Protein AF-A0A662WMZ3-F1 (afdb_monomer_lite)

Foldseek 3Di:
DVPQPQFDWFFLVPDDPVSVVQLVVLLVVLVVVLVCQVPDCCQPAFCPPPSKKKKKKWWFWADDPDPPDHTDIDIFIFIKGAHPDPVGIRHRLNRRVVVVCVVPVPGDLQRTFEMEMFIDQRQPDDPPPPPDPPDDDDDDDDDDDDDDDDDDDDDDDDDDDDDDDDDDDDDDDDDDDDDDDDDDDPDPDPPPPPPDDPDDDDDDDDDDDDDDDDDDDDDDDDDDDDDDDDDDDDDDDDDDDDDDDDDDDDDDDDDDPPDPPPPPPPPPPPVVVVVVVNPDRPDFPPPDDDDPVSLVVQLVSCVVHQNYWYWGARGSNRRIIRIGGND

pLDDT: mean 70.9, std 25.05, range [29.2, 98.81]

Sequence (327 aa):
FENIEASPCVPPSKADAMTQMLVREMRLFRDQFLAAEGEGEVSSFWLRKSRKPVLAVLLIEKASTVKGEPPTIVVQRGMNCEVSMPTGSLCAERNAIGSALASDPTLTRRALKMIGVLGLNLGAGGEKPATTPTSVAMNGNEGEAGSQVGQKAVESSAGLSSPTFAETPASRASTSSEPATAASRPATELLPVQIRPLEEGSSVQSSPEAVASRDAPAASSSNAHSGRSNGRRGGRGRGKRALLVPPENKNANLTSPRKPKRPRTFSFDEVAVEQMMRVAAPPDRNPLAPCGACKEWLVKIAEANPSFRVVTFENSRCRNVYINQLM

Structure (mmCIF, N/CA/C/O backbone):
data_AF-A0A662WMZ3-F1
#
_entry.id   AF-A0A662WMZ3-F1
#
loop_
_atom_site.group_PDB
_atom_site.id
_atom_site.type_symbol
_atom_site.label_atom_id
_atom_site.label_alt_id
_atom_site.label_comp_id
_atom_site.label_asym_id
_atom_site.label_entity_id
_atom_site.label_seq_id
_atom_site.pdbx_PDB_ins_code
_atom_site.Cartn_x
_atom_site.Cartn_y
_atom_site.Cartn_z
_atom_site.occupancy
_atom_site.B_iso_or_equiv
_atom_site.auth_seq_id
_atom_site.auth_comp_id
_atom_site.auth_asym_id
_atom_site.auth_atom_id
_atom_site.pdbx_PDB_model_num
ATOM 1 N N . PHE A 1 1 ? 10.776 10.313 9.626 1.00 51.53 1 PHE A N 1
ATOM 2 C CA . PHE A 1 1 ? 11.278 9.622 8.415 1.00 51.53 1 PHE A CA 1
ATOM 3 C C . PHE A 1 1 ? 12.788 9.711 8.275 1.00 51.53 1 PHE A C 1
ATOM 5 O O . PHE A 1 1 ? 13.379 8.660 8.122 1.00 51.53 1 PHE A O 1
ATOM 12 N N . GLU A 1 2 ? 13.418 10.892 8.353 1.00 45.84 2 GLU A N 1
ATOM 13 C CA . GLU A 1 2 ? 14.889 10.964 8.521 1.00 45.84 2 GLU A CA 1
ATOM 14 C C . GLU A 1 2 ? 15.313 10.431 9.900 1.00 45.84 2 GLU A C 1
ATOM 16 O O . GLU A 1 2 ? 16.315 9.740 10.006 1.00 45.84 2 GLU A O 1
ATOM 21 N N . ASN A 1 3 ? 14.446 10.598 10.905 1.00 46.28 3 ASN A N 1
ATOM 22 C CA . ASN A 1 3 ? 14.490 9.876 12.177 1.00 46.28 3 ASN A CA 1
ATOM 23 C C . ASN A 1 3 ? 13.438 8.752 12.177 1.00 46.28 3 ASN A C 1
ATOM 25 O O . ASN A 1 3 ? 12.474 8.813 12.934 1.00 46.28 3 ASN A O 1
ATOM 29 N N . ILE A 1 4 ? 13.503 7.785 11.251 1.00 53.47 4 ILE A N 1
ATOM 30 C CA . ILE A 1 4 ? 12.953 6.463 11.595 1.00 53.47 4 ILE A CA 1
ATOM 31 C C . ILE A 1 4 ? 13.904 5.967 12.677 1.00 53.47 4 ILE A C 1
ATOM 33 O O . ILE A 1 4 ? 15.012 5.537 12.361 1.00 53.47 4 ILE A O 1
ATOM 37 N N . GLU A 1 5 ? 13.524 6.114 13.947 1.00 50.19 5 GLU A N 1
ATOM 38 C CA . GLU A 1 5 ? 14.164 5.328 14.999 1.00 50.19 5 GLU A CA 1
ATOM 39 C C . GLU A 1 5 ? 14.160 3.892 14.502 1.00 50.19 5 GLU A C 1
ATOM 41 O O . GLU A 1 5 ? 13.107 3.416 14.069 1.00 50.19 5 GLU A O 1
ATOM 46 N N . ALA A 1 6 ? 15.349 3.287 14.429 1.00 61.00 6 ALA A N 1
ATOM 47 C CA . ALA A 1 6 ? 15.596 2.012 13.777 1.00 61.00 6 ALA A CA 1
ATOM 48 C C . ALA A 1 6 ? 14.632 0.961 14.328 1.00 61.00 6 ALA A C 1
ATOM 50 O O . ALA A 1 6 ? 14.912 0.287 15.318 1.00 61.00 6 ALA A O 1
ATOM 51 N N . SER A 1 7 ? 13.458 0.872 13.705 1.00 79.38 7 SER A N 1
ATOM 52 C CA . SER A 1 7 ? 12.403 0.002 14.175 1.00 79.38 7 SER A CA 1
ATOM 53 C C . SER A 1 7 ? 12.951 -1.399 13.990 1.00 79.38 7 SER A C 1
ATOM 55 O O . SER A 1 7 ? 13.465 -1.701 12.906 1.00 79.38 7 SER A O 1
ATOM 57 N N . PRO A 1 8 ? 12.947 -2.234 15.038 1.00 88.69 8 PRO A N 1
ATOM 58 C CA . PRO A 1 8 ? 13.585 -3.529 14.952 1.00 88.69 8 PRO A CA 1
ATOM 59 C C . PRO A 1 8 ? 12.965 -4.301 13.789 1.00 88.69 8 PRO A C 1
ATOM 61 O O . PRO A 1 8 ? 11.752 -4.287 13.590 1.00 88.69 8 PRO A O 1
ATOM 64 N N . CYS A 1 9 ? 13.812 -4.951 12.998 1.00 93.19 9 CYS A N 1
ATOM 65 C CA . CYS A 1 9 ? 13.358 -5.860 11.960 1.00 93.19 9 CYS A CA 1
ATOM 66 C C . CYS A 1 9 ? 12.733 -7.075 12.657 1.00 93.19 9 CYS A C 1
ATOM 68 O O . CYS A 1 9 ? 13.433 -7.813 13.356 1.00 93.19 9 CYS A O 1
ATOM 70 N N . VAL A 1 10 ? 11.417 -7.259 12.529 1.00 96.44 10 VAL A N 1
ATOM 71 C CA . VAL A 1 10 ? 10.680 -8.300 13.259 1.00 96.44 10 VAL A CA 1
ATOM 72 C C . VAL A 1 10 ? 10.176 -9.365 12.285 1.00 96.44 10 VAL A C 1
ATOM 74 O O . VAL A 1 10 ? 9.593 -9.022 11.251 1.00 96.44 10 VAL A O 1
ATOM 77 N N . PRO A 1 11 ? 10.328 -10.667 12.587 1.00 97.25 11 PRO A N 1
ATOM 78 C CA . PRO A 1 11 ? 9.626 -11.696 11.834 1.00 97.25 11 PRO A CA 1
ATOM 79 C C . PRO A 1 11 ? 8.110 -11.593 12.099 1.00 97.25 11 PRO A C 1
ATOM 81 O O . PRO A 1 11 ? 7.709 -11.396 13.249 1.00 97.25 11 PRO A O 1
ATOM 84 N N . PRO A 1 12 ? 7.239 -11.795 11.089 1.00 96.88 12 PRO A N 1
ATOM 85 C CA . PRO A 1 12 ? 5.787 -11.689 11.237 1.00 96.88 12 PRO A CA 1
ATOM 86 C C . PRO A 1 12 ? 5.213 -12.548 12.365 1.00 96.88 12 PRO A C 1
ATOM 88 O O . PRO A 1 12 ? 4.279 -12.124 13.028 1.00 96.88 12 PRO A O 1
ATOM 91 N N . SER A 1 13 ? 5.792 -13.722 12.633 1.00 97.69 13 SER A N 1
ATOM 92 C CA . SER A 1 13 ? 5.355 -14.613 13.719 1.00 97.69 13 SER A CA 1
ATOM 93 C C . SER A 1 13 ? 5.509 -14.019 15.121 1.00 97.69 13 SER A C 1
ATOM 95 O O . SER A 1 13 ? 4.843 -14.479 16.042 1.00 97.69 13 SER A O 1
ATOM 97 N N . LYS A 1 14 ? 6.374 -13.013 15.291 1.00 97.44 14 LYS A N 1
ATOM 98 C CA . LYS A 1 14 ? 6.579 -12.295 16.557 1.00 97.44 14 LYS A CA 1
ATOM 99 C C . LYS A 1 14 ? 5.868 -10.937 16.594 1.00 97.44 14 LYS A C 1
ATOM 101 O O . LYS A 1 14 ? 5.945 -10.253 17.608 1.00 97.44 14 LYS A O 1
ATOM 106 N N . ALA A 1 15 ? 5.218 -10.527 15.505 1.00 97.00 15 ALA A N 1
ATOM 107 C CA . ALA A 1 15 ? 4.479 -9.270 15.438 1.00 97.00 15 ALA A CA 1
ATOM 108 C C . ALA A 1 15 ? 3.052 -9.427 15.995 1.00 97.00 15 ALA A C 1
ATOM 110 O O . ALA A 1 15 ? 2.557 -10.543 16.157 1.00 97.00 15 ALA A O 1
ATOM 111 N N . ASP A 1 16 ? 2.367 -8.315 16.262 1.00 97.06 16 ASP A N 1
ATOM 112 C CA . ASP A 1 16 ? 0.970 -8.324 16.706 1.00 97.06 16 ASP A CA 1
ATOM 113 C C . ASP A 1 16 ? 0.007 -8.863 15.631 1.00 97.06 16 ASP A C 1
ATOM 115 O O . ASP A 1 16 ? 0.319 -8.888 14.437 1.00 97.06 16 ASP A O 1
ATOM 119 N N . ALA A 1 17 ? -1.197 -9.262 16.051 1.00 97.12 17 ALA A N 1
ATOM 120 C CA . ALA A 1 17 ? -2.193 -9.895 15.182 1.00 97.12 17 ALA A CA 1
ATOM 121 C C . ALA A 1 17 ? -2.577 -9.041 13.957 1.00 97.12 17 ALA A C 1
ATOM 123 O O . ALA A 1 17 ? -2.786 -9.582 12.871 1.00 97.12 17 ALA A O 1
ATOM 124 N N . MET A 1 18 ? -2.625 -7.712 14.100 1.00 97.19 18 MET A N 1
ATOM 125 C CA . MET A 1 18 ? -2.951 -6.810 12.992 1.00 97.19 18 MET A CA 1
ATOM 126 C C . MET A 1 18 ? -1.810 -6.752 11.970 1.00 97.19 18 MET A C 1
ATOM 128 O O . MET A 1 18 ? -2.060 -6.835 10.768 1.00 97.19 18 MET A O 1
ATOM 132 N N . THR A 1 19 ? -0.556 -6.714 12.430 1.00 97.94 19 THR A N 1
ATOM 133 C CA . THR A 1 19 ? 0.610 -6.837 11.541 1.00 97.94 19 THR A CA 1
ATOM 134 C C . THR A 1 19 ? 0.631 -8.195 10.835 1.00 97.94 19 THR A C 1
ATOM 136 O O . THR A 1 19 ? 0.857 -8.258 9.628 1.00 97.94 19 THR A O 1
ATOM 139 N N . GLN A 1 20 ? 0.344 -9.291 11.544 1.00 98.19 20 GLN A N 1
ATOM 140 C CA . GLN A 1 20 ? 0.260 -10.627 10.939 1.00 98.19 20 GLN A CA 1
ATOM 141 C C . GLN A 1 20 ? -0.813 -10.704 9.844 1.00 98.19 20 GLN A C 1
ATOM 143 O O . GLN A 1 20 ? -0.564 -11.279 8.781 1.00 98.19 20 GLN A O 1
ATOM 148 N N . MET A 1 21 ? -1.982 -10.099 10.081 1.00 98.31 21 MET A N 1
ATOM 149 C CA . MET A 1 21 ? -3.058 -9.986 9.095 1.00 98.31 21 MET A CA 1
ATOM 150 C C . MET A 1 21 ? -2.602 -9.199 7.862 1.00 98.31 21 MET A C 1
ATOM 152 O O . MET A 1 21 ? -2.754 -9.683 6.742 1.00 98.31 21 MET A O 1
ATOM 156 N N . LEU A 1 22 ? -1.965 -8.040 8.055 1.00 98.62 22 LEU A N 1
ATOM 157 C CA . LEU A 1 22 ? -1.427 -7.233 6.959 1.00 98.62 22 LEU A CA 1
ATOM 158 C C . LEU A 1 22 ? -0.385 -7.999 6.135 1.00 98.62 22 LEU A C 1
ATOM 160 O O . LEU A 1 22 ? -0.418 -7.955 4.908 1.00 98.62 22 LEU A O 1
ATOM 164 N N . VAL A 1 23 ? 0.528 -8.728 6.784 1.00 98.50 23 VAL A N 1
ATOM 165 C CA . VAL A 1 23 ? 1.549 -9.529 6.089 1.00 98.50 23 VAL A CA 1
ATOM 166 C C . VAL A 1 23 ? 0.906 -10.659 5.287 1.00 98.50 23 VAL A C 1
ATOM 168 O O . VAL A 1 23 ? 1.327 -10.921 4.159 1.00 98.50 23 VAL A O 1
ATOM 171 N N . ARG A 1 24 ? -0.108 -11.331 5.846 1.00 98.56 24 ARG A N 1
ATOM 172 C CA . ARG A 1 24 ? -0.867 -12.367 5.133 1.00 98.56 24 ARG A CA 1
ATOM 173 C C . ARG A 1 24 ? -1.513 -11.790 3.876 1.00 98.56 24 ARG A C 1
ATOM 175 O O . ARG A 1 24 ? -1.315 -12.343 2.798 1.00 98.56 24 ARG A O 1
ATOM 182 N N . GLU A 1 25 ? -2.214 -10.668 4.004 1.00 98.75 25 GLU A N 1
ATOM 183 C CA . GLU A 1 25 ? -2.862 -10.000 2.873 1.00 98.75 25 GLU A CA 1
ATOM 184 C C . GLU A 1 25 ? -1.863 -9.493 1.833 1.00 98.75 25 GLU A C 1
ATOM 186 O O . GLU A 1 25 ? -2.099 -9.636 0.636 1.00 98.75 25 GLU A O 1
ATOM 191 N N . MET A 1 26 ? -0.712 -8.968 2.262 1.00 98.69 26 MET A N 1
ATOM 192 C CA . MET A 1 26 ? 0.344 -8.545 1.344 1.00 98.69 26 MET A CA 1
ATOM 193 C C . MET A 1 26 ? 0.906 -9.724 0.543 1.00 98.69 26 MET A C 1
ATOM 195 O O . MET A 1 26 ? 1.131 -9.590 -0.657 1.00 98.69 26 MET A O 1
ATOM 199 N N . ARG A 1 27 ? 1.099 -10.893 1.171 1.00 98.44 27 ARG A N 1
ATOM 200 C CA . ARG A 1 27 ? 1.532 -12.111 0.466 1.00 98.44 27 ARG A CA 1
ATOM 201 C C . ARG A 1 27 ? 0.492 -12.558 -0.555 1.00 98.44 27 ARG A C 1
ATOM 203 O O . ARG A 1 27 ? 0.854 -12.775 -1.702 1.00 98.44 27 ARG A O 1
ATOM 210 N N . LEU A 1 28 ? -0.785 -12.609 -0.166 1.00 98.50 28 LEU A N 1
ATOM 211 C CA . LEU A 1 28 ? -1.874 -12.951 -1.085 1.00 98.50 28 LEU A CA 1
ATOM 212 C C . LEU A 1 28 ? -1.936 -11.985 -2.271 1.00 98.50 28 LEU A C 1
ATOM 214 O O . LEU A 1 28 ? -2.052 -12.422 -3.411 1.00 98.50 28 LEU A O 1
ATOM 218 N N . PHE A 1 29 ? -1.830 -10.679 -2.018 1.00 98.44 29 PHE A N 1
ATOM 219 C CA . PHE A 1 29 ? -1.875 -9.678 -3.078 1.00 98.44 29 PHE A CA 1
ATOM 220 C C . PHE A 1 29 ? -0.656 -9.757 -4.005 1.00 98.44 29 PHE A C 1
ATOM 222 O O . PHE A 1 29 ? -0.817 -9.711 -5.222 1.00 98.44 29 PHE A O 1
ATOM 229 N N . ARG A 1 30 ? 0.548 -9.942 -3.452 1.00 97.50 30 ARG A N 1
ATOM 230 C CA . ARG A 1 30 ? 1.765 -10.195 -4.233 1.00 97.50 30 ARG A CA 1
ATOM 231 C C . ARG A 1 30 ? 1.606 -11.423 -5.119 1.00 97.50 30 ARG A C 1
ATOM 233 O O . ARG A 1 30 ? 1.912 -11.344 -6.300 1.00 97.50 30 ARG A O 1
ATOM 240 N N . ASP A 1 31 ? 1.175 -12.543 -4.551 1.00 97.12 31 ASP A N 1
ATOM 241 C CA . ASP A 1 31 ? 1.103 -13.813 -5.275 1.00 97.12 31 ASP A CA 1
ATOM 242 C C . ASP A 1 31 ? 0.070 -13.731 -6.406 1.00 97.12 31 ASP A C 1
ATOM 244 O O . ASP A 1 31 ? 0.347 -14.178 -7.514 1.00 97.12 31 ASP A O 1
ATOM 248 N N . GLN A 1 32 ? -1.067 -13.064 -6.173 1.00 96.88 32 GLN A N 1
ATOM 249 C CA . GLN A 1 32 ? -2.040 -12.745 -7.224 1.00 96.88 32 GLN A CA 1
ATOM 250 C C . GLN A 1 32 ? -1.449 -11.843 -8.314 1.00 96.88 32 GLN A C 1
ATOM 252 O O . GLN A 1 32 ? -1.662 -12.093 -9.496 1.00 96.88 32 GLN A O 1
ATOM 257 N N . PHE A 1 33 ? -0.694 -10.809 -7.932 1.00 96.25 33 PHE A N 1
ATOM 258 C CA . PHE A 1 33 ? -0.065 -9.895 -8.883 1.00 96.25 33 PHE A CA 1
ATOM 259 C C . PHE A 1 33 ? 0.992 -10.598 -9.749 1.00 96.25 33 PHE A C 1
ATOM 261 O O . PHE A 1 33 ? 1.024 -10.391 -10.956 1.00 96.25 33 PHE A O 1
ATOM 268 N N . LEU A 1 34 ? 1.834 -11.444 -9.145 1.00 94.25 34 LEU A N 1
ATOM 269 C CA . LEU A 1 34 ? 2.847 -12.227 -9.860 1.00 94.25 34 LEU A CA 1
ATOM 270 C C . LEU A 1 34 ? 2.218 -13.306 -10.747 1.00 94.25 34 LEU A C 1
ATOM 272 O O . LEU A 1 34 ? 2.714 -13.558 -11.837 1.00 94.25 34 LEU A O 1
ATOM 276 N N . ALA A 1 35 ? 1.119 -13.929 -10.314 1.00 93.88 35 ALA A N 1
ATOM 277 C CA . ALA A 1 35 ? 0.399 -14.900 -11.136 1.00 93.88 35 ALA A CA 1
ATOM 278 C C . ALA A 1 35 ? -0.203 -14.266 -12.402 1.00 93.88 35 ALA A C 1
ATOM 280 O O . ALA A 1 35 ? -0.256 -14.923 -13.434 1.00 93.88 35 ALA A O 1
ATOM 281 N N . ALA A 1 36 ? -0.609 -12.995 -12.327 1.00 92.69 36 ALA A N 1
ATOM 282 C CA . ALA A 1 36 ? -1.106 -12.215 -13.460 1.00 92.69 36 ALA A CA 1
ATOM 283 C C . ALA A 1 36 ? 0.013 -11.477 -14.228 1.00 92.69 36 ALA A C 1
ATOM 285 O O . ALA A 1 36 ? -0.268 -10.633 -15.083 1.00 92.69 36 ALA A O 1
ATOM 286 N N . GLU A 1 37 ? 1.292 -11.727 -13.922 1.00 89.12 37 GLU A N 1
ATOM 287 C CA . GLU A 1 37 ? 2.403 -11.075 -14.616 1.00 89.12 37 GLU A CA 1
ATOM 288 C C . GLU A 1 37 ? 2.407 -11.464 -16.102 1.00 89.12 37 GLU A C 1
ATOM 290 O O . GLU A 1 37 ? 2.469 -12.635 -16.467 1.00 89.12 37 GLU A O 1
ATOM 295 N N . GLY A 1 38 ? 2.353 -10.455 -16.975 1.00 87.69 38 GLY A N 1
ATOM 296 C CA . GLY A 1 38 ? 2.234 -10.651 -18.422 1.00 87.69 38 GLY A CA 1
ATOM 297 C C . GLY A 1 38 ? 0.791 -10.683 -18.930 1.00 87.69 38 GLY A C 1
ATOM 298 O O . GLY A 1 38 ? 0.587 -10.618 -20.141 1.00 87.69 38 GLY A O 1
ATOM 299 N N . GLU A 1 39 ? -0.201 -10.702 -18.039 1.00 90.38 39 GLU A N 1
ATOM 300 C CA . GLU A 1 39 ? -1.602 -10.502 -18.398 1.00 90.38 39 GLU A CA 1
ATOM 301 C C . GLU A 1 39 ? -1.959 -9.004 -18.407 1.00 90.38 39 GLU A C 1
ATOM 303 O O . GLU A 1 39 ? -1.537 -8.214 -17.555 1.00 90.38 39 GLU A O 1
ATOM 308 N N . GLY A 1 40 ? -2.755 -8.593 -19.396 1.00 90.94 40 GLY A N 1
ATOM 309 C CA . GLY A 1 40 ? -3.190 -7.204 -19.552 1.00 90.94 40 GLY A CA 1
ATOM 310 C C . GLY A 1 40 ? -2.058 -6.218 -19.877 1.00 90.94 40 GLY A C 1
ATOM 311 O O . GLY A 1 40 ? -1.044 -6.561 -20.478 1.00 90.94 40 GLY A O 1
ATOM 312 N N . GLU A 1 41 ? -2.250 -4.951 -19.500 1.00 93.19 41 GLU A N 1
ATOM 313 C CA . GLU A 1 41 ? -1.361 -3.834 -19.876 1.00 93.19 41 GLU A CA 1
ATOM 314 C C . GLU A 1 41 ? -0.551 -3.280 -18.692 1.00 93.19 41 GLU A C 1
ATOM 316 O O . GLU A 1 41 ? -0.125 -2.120 -18.685 1.00 93.19 41 GLU A O 1
ATOM 321 N N . VAL A 1 42 ? -0.363 -4.081 -17.636 1.00 91.62 42 VAL A N 1
ATOM 322 C CA . VAL A 1 42 ? 0.306 -3.623 -16.407 1.00 91.62 42 VAL A CA 1
ATOM 323 C C . VAL A 1 42 ? 1.738 -3.171 -16.699 1.00 91.62 42 VAL A C 1
ATOM 325 O O . VAL A 1 42 ? 2.127 -2.065 -16.326 1.00 91.62 42 VAL A O 1
ATOM 328 N N . SER A 1 43 ? 2.513 -3.985 -17.414 1.00 87.62 43 SER A N 1
ATOM 329 C CA . SER A 1 43 ? 3.916 -3.696 -17.734 1.00 87.62 43 SER A CA 1
ATOM 330 C C . SER A 1 43 ? 4.085 -2.638 -18.832 1.00 87.62 43 SER A C 1
ATOM 332 O O . SER A 1 43 ? 5.019 -1.835 -18.769 1.00 87.62 43 SER A O 1
ATOM 334 N N . SER A 1 44 ? 3.191 -2.615 -19.825 1.00 89.12 44 SER A N 1
ATOM 335 C CA . SER A 1 44 ? 3.292 -1.756 -21.012 1.00 89.12 44 SER A CA 1
ATOM 336 C C . SER A 1 44 ? 2.724 -0.353 -20.794 1.00 89.12 44 SER A C 1
ATOM 338 O O . SER A 1 44 ? 3.306 0.621 -21.275 1.00 89.12 44 SER A O 1
ATOM 340 N N . PHE A 1 45 ? 1.616 -0.233 -20.059 1.00 92.25 45 PHE A N 1
ATOM 341 C CA . PHE A 1 45 ? 0.890 1.024 -19.891 1.00 92.25 45 PHE A CA 1
ATOM 342 C C . PHE A 1 45 ? 0.909 1.522 -18.445 1.00 92.25 45 PHE A C 1
ATOM 344 O O . PHE A 1 45 ? 1.359 2.643 -18.189 1.00 92.25 45 PHE A O 1
ATOM 351 N N . TRP A 1 46 ? 0.468 0.700 -17.486 1.00 93.88 46 TRP A N 1
ATOM 352 C CA . TRP A 1 46 ? 0.288 1.145 -16.098 1.00 93.88 46 TRP A CA 1
ATOM 353 C C . TRP A 1 46 ? 1.607 1.351 -15.347 1.00 93.88 46 TRP A C 1
ATOM 355 O O . TRP A 1 46 ? 1.659 2.201 -14.465 1.00 93.88 46 TRP A O 1
ATOM 365 N N . LEU A 1 47 ? 2.682 0.657 -15.724 1.00 92.94 47 LEU A N 1
ATOM 366 C CA . LEU A 1 47 ? 4.032 0.787 -15.153 1.00 92.94 47 LEU A CA 1
ATOM 367 C C . LEU A 1 47 ? 5.064 1.242 -16.199 1.00 92.94 47 LEU A C 1
ATOM 369 O O . LEU A 1 47 ? 6.247 0.924 -16.120 1.00 92.94 47 LEU A O 1
ATOM 373 N N . ARG A 1 48 ? 4.620 1.989 -17.210 1.00 89.56 48 ARG A N 1
ATOM 374 C CA . ARG A 1 48 ? 5.415 2.357 -18.394 1.00 89.56 48 ARG A CA 1
ATOM 375 C C . ARG A 1 48 ? 6.723 3.116 -18.134 1.00 89.56 48 ARG A C 1
ATOM 377 O O . ARG A 1 48 ? 7.571 3.124 -19.020 1.00 89.56 48 ARG A O 1
ATOM 384 N N . LYS A 1 49 ? 6.890 3.819 -17.001 1.00 90.25 49 LYS A N 1
ATOM 385 C CA . LYS A 1 49 ? 8.072 4.674 -16.765 1.00 90.25 49 LYS A CA 1
ATOM 386 C C . LYS A 1 49 ? 9.191 3.888 -16.096 1.00 90.25 49 LYS A C 1
ATOM 388 O O . LYS A 1 49 ? 10.317 3.897 -16.576 1.00 90.25 49 LYS A O 1
ATOM 393 N N . SER A 1 50 ? 8.899 3.242 -14.973 1.00 91.00 50 SER A N 1
ATOM 394 C CA . SER A 1 50 ? 9.892 2.528 -14.173 1.00 91.00 50 SER A CA 1
ATOM 395 C C . SER A 1 50 ? 9.875 1.022 -14.408 1.00 91.00 50 SER A C 1
ATOM 397 O O . SER A 1 50 ? 10.891 0.375 -14.140 1.00 91.00 50 SER A O 1
ATOM 399 N N . ARG A 1 51 ? 8.735 0.482 -14.873 1.00 90.88 51 ARG A N 1
ATOM 400 C CA . ARG A 1 51 ? 8.395 -0.950 -14.909 1.00 90.88 51 ARG A CA 1
ATOM 401 C C . ARG A 1 51 ? 8.538 -1.632 -13.547 1.00 90.88 51 ARG A C 1
ATOM 403 O O . ARG A 1 51 ? 8.803 -2.827 -13.473 1.00 90.88 51 ARG A O 1
ATOM 410 N N . LYS A 1 52 ? 8.400 -0.865 -12.459 1.00 92.69 52 LYS A N 1
ATOM 411 C CA . LYS A 1 52 ? 8.550 -1.354 -11.087 1.00 92.69 52 LYS A CA 1
ATOM 412 C C . LYS A 1 52 ? 7.219 -1.293 -10.347 1.00 92.69 52 LYS A C 1
ATOM 414 O O . LYS A 1 52 ? 6.783 -0.197 -9.984 1.00 92.69 52 LYS A O 1
ATOM 419 N N . PRO A 1 53 ? 6.578 -2.443 -10.115 1.00 95.94 53 PRO A N 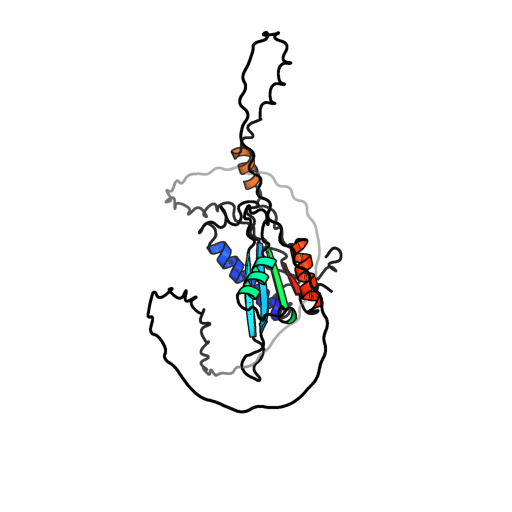1
ATOM 420 C CA . PRO A 1 53 ? 5.384 -2.510 -9.294 1.00 95.94 53 PRO A CA 1
ATOM 421 C C . PRO A 1 53 ? 5.718 -2.246 -7.823 1.00 95.94 53 PRO A C 1
ATOM 423 O O . PRO A 1 53 ? 6.676 -2.771 -7.250 1.00 95.94 53 PRO A O 1
ATOM 426 N N . VAL A 1 54 ? 4.870 -1.442 -7.206 1.00 97.56 54 VAL A N 1
ATOM 427 C CA . VAL A 1 54 ? 4.798 -1.200 -5.773 1.00 97.56 54 VAL A CA 1
ATOM 428 C C . VAL A 1 54 ? 3.371 -1.514 -5.365 1.00 97.56 54 VAL A C 1
ATOM 430 O O . VAL A 1 54 ? 2.429 -0.990 -5.958 1.00 97.56 54 VAL A O 1
ATOM 433 N N . LEU A 1 55 ? 3.217 -2.367 -4.362 1.00 98.50 55 LEU A N 1
ATOM 434 C CA . LEU A 1 55 ? 1.938 -2.772 -3.801 1.00 98.50 55 LEU A CA 1
ATOM 435 C C . LEU A 1 55 ? 1.742 -2.123 -2.434 1.00 98.50 55 LEU A C 1
ATOM 437 O O . LEU A 1 55 ? 2.693 -1.955 -1.667 1.00 98.50 55 LEU A O 1
ATOM 441 N N . ALA A 1 56 ? 0.496 -1.795 -2.117 1.00 98.75 56 ALA A N 1
ATOM 442 C CA . ALA A 1 56 ? 0.079 -1.324 -0.814 1.00 98.75 56 ALA A CA 1
ATOM 443 C C . ALA A 1 56 ? -1.162 -2.076 -0.324 1.00 98.75 56 ALA A C 1
ATOM 445 O O . ALA A 1 56 ? -2.084 -2.355 -1.094 1.00 98.75 56 ALA A O 1
ATOM 446 N N . VAL A 1 57 ? -1.186 -2.367 0.975 1.00 98.81 57 VAL A N 1
ATOM 447 C CA . VAL A 1 57 ? -2.330 -2.952 1.685 1.00 98.81 57 VAL A CA 1
ATOM 448 C C . VAL A 1 57 ? -2.676 -2.046 2.855 1.00 98.81 57 VAL A C 1
ATOM 450 O O . VAL A 1 57 ? -1.823 -1.780 3.693 1.00 98.81 57 VAL A O 1
ATOM 453 N N . LEU A 1 58 ? -3.916 -1.578 2.917 1.00 98.81 58 LEU A N 1
ATOM 454 C CA . LEU A 1 58 ? -4.446 -0.710 3.960 1.00 98.81 58 LEU A CA 1
ATOM 455 C C . LEU A 1 58 ? -5.478 -1.483 4.787 1.00 98.81 58 LEU A C 1
ATOM 457 O O . LEU A 1 58 ? -6.457 -1.984 4.238 1.00 98.81 58 LEU A O 1
ATOM 461 N N . LEU A 1 59 ? -5.264 -1.558 6.100 1.00 98.69 59 LEU A N 1
ATOM 462 C CA . LEU A 1 59 ? -6.219 -2.110 7.059 1.00 98.69 59 LEU A CA 1
ATOM 463 C C . LEU A 1 59 ? -7.077 -0.995 7.656 1.00 98.69 59 LEU A C 1
ATOM 465 O O . LEU A 1 59 ? -6.561 0.010 8.162 1.00 98.69 59 LEU A O 1
ATOM 469 N N . ILE A 1 60 ? -8.388 -1.203 7.616 1.00 98.56 60 ILE A N 1
ATOM 470 C CA . ILE A 1 60 ? -9.406 -0.241 8.024 1.00 98.56 60 ILE A CA 1
ATOM 471 C C . ILE A 1 60 ? -10.305 -0.904 9.056 1.00 98.56 60 ILE A C 1
ATOM 473 O O . ILE A 1 60 ? -10.904 -1.935 8.783 1.00 98.56 60 ILE A O 1
ATOM 477 N N . GLU A 1 61 ? -10.432 -0.302 10.227 1.00 97.94 61 GLU A N 1
ATOM 478 C CA . GLU A 1 61 ? -11.374 -0.751 11.247 1.00 97.94 61 GLU A CA 1
ATOM 479 C C . GLU A 1 61 ? -12.706 -0.028 11.068 1.00 97.94 61 GLU A C 1
ATOM 481 O O . GLU A 1 61 ? -12.770 1.200 11.147 1.00 97.94 61 GLU A O 1
ATOM 486 N N . LYS A 1 62 ? -13.773 -0.789 10.832 1.00 96.69 62 LYS A N 1
ATOM 487 C CA . LYS A 1 62 ? -15.140 -0.279 10.766 1.00 96.69 62 LYS A CA 1
ATOM 488 C C . LYS A 1 62 ? -15.902 -0.700 12.015 1.00 96.69 62 LYS A C 1
ATOM 490 O O . LYS A 1 62 ? -15.802 -1.843 12.462 1.00 96.69 62 LYS A O 1
ATOM 495 N N . ALA A 1 63 ? -16.680 0.226 12.572 1.00 94.38 63 ALA A N 1
ATOM 496 C CA . ALA A 1 63 ? -17.616 -0.108 13.639 1.00 94.38 63 ALA A CA 1
ATOM 497 C C . ALA A 1 63 ? -18.595 -1.177 13.132 1.00 94.38 63 ALA A C 1
ATOM 499 O O . ALA A 1 63 ? -19.057 -1.082 11.991 1.00 94.38 63 ALA A O 1
ATOM 500 N N . SER A 1 64 ? -18.893 -2.191 13.952 1.00 93.12 64 SER A N 1
ATOM 501 C CA . SER A 1 64 ? -19.935 -3.147 13.576 1.00 93.12 64 SER A CA 1
ATOM 502 C C . SER A 1 64 ? -21.278 -2.424 13.474 1.00 93.12 64 SER A C 1
ATOM 504 O O . SER A 1 64 ? -21.585 -1.526 14.263 1.00 93.12 64 SER A O 1
ATOM 506 N N . THR A 1 65 ? -22.074 -2.813 12.481 1.00 90.75 65 THR A N 1
ATOM 507 C CA . THR A 1 65 ? -23.458 -2.358 12.321 1.00 90.75 65 THR A CA 1
ATOM 508 C C . THR A 1 65 ? -24.364 -2.938 13.406 1.00 90.75 65 THR A C 1
ATOM 510 O O . THR A 1 65 ? -25.404 -2.355 13.715 1.00 90.75 65 THR A O 1
ATOM 513 N N . VAL A 1 66 ? -23.961 -4.057 14.015 1.00 93.06 66 VAL A N 1
ATOM 514 C CA . VAL A 1 66 ? -24.691 -4.724 15.089 1.00 93.06 66 VAL A CA 1
ATOM 515 C C . VAL A 1 66 ? -24.144 -4.262 16.436 1.00 93.06 66 VAL A C 1
ATOM 517 O O . VAL A 1 66 ? -22.955 -4.374 16.744 1.00 93.06 66 VAL A O 1
ATOM 520 N N . LYS A 1 67 ? -25.036 -3.735 17.277 1.00 93.38 67 LYS A N 1
ATOM 521 C CA . LYS A 1 67 ? -24.681 -3.257 18.614 1.00 93.38 67 LYS A CA 1
ATOM 522 C C . LYS A 1 67 ? -24.132 -4.412 19.462 1.00 93.38 67 LYS A C 1
ATOM 524 O O . LYS A 1 67 ? -24.857 -5.354 19.756 1.00 93.38 67 LYS A O 1
ATOM 529 N N . GLY A 1 68 ? -22.884 -4.283 19.909 1.00 92.75 68 GLY A N 1
ATOM 530 C CA . GLY A 1 68 ? -22.214 -5.254 20.783 1.00 92.75 68 GLY A CA 1
ATOM 531 C C . GLY A 1 68 ? -21.264 -6.213 20.064 1.00 92.75 68 GLY A C 1
ATOM 532 O O . GLY A 1 68 ? -20.527 -6.931 20.733 1.00 92.75 68 GLY A O 1
ATOM 533 N N . GLU A 1 69 ? -21.227 -6.201 18.732 1.00 94.44 69 GLU A N 1
ATOM 534 C CA . GLU A 1 69 ? -20.242 -6.971 17.977 1.00 94.44 69 GLU A CA 1
ATOM 535 C C . GLU A 1 69 ? -18.883 -6.259 17.897 1.00 94.44 69 GLU A C 1
ATOM 537 O O . GLU A 1 69 ? -18.818 -5.022 17.911 1.00 94.44 69 GLU A O 1
ATOM 542 N N . PRO A 1 70 ? -17.779 -7.025 17.798 1.00 93.69 70 PRO A N 1
ATOM 543 C CA . PRO A 1 70 ? -16.456 -6.449 17.622 1.00 93.69 70 PRO A CA 1
ATOM 544 C C . PRO A 1 70 ? -16.361 -5.692 16.288 1.00 93.69 70 PRO A C 1
ATOM 546 O O . PRO A 1 70 ? -17.035 -6.048 15.318 1.00 93.69 70 PRO A O 1
ATOM 549 N N . PRO A 1 71 ? -15.509 -4.657 16.206 1.00 95.31 71 PRO A N 1
ATOM 550 C CA . PRO A 1 71 ? -15.289 -3.950 14.956 1.00 95.31 71 PRO A CA 1
ATOM 551 C C . PRO A 1 71 ? -14.729 -4.895 13.887 1.00 95.31 71 PRO A C 1
ATOM 553 O O . PRO A 1 71 ? -13.964 -5.819 14.174 1.00 95.31 71 PRO A O 1
ATOM 556 N N . THR A 1 72 ? -15.099 -4.641 12.636 1.00 96.25 72 THR A N 1
ATOM 557 C CA . THR A 1 72 ? -14.659 -5.437 11.489 1.00 96.25 72 THR A CA 1
ATOM 558 C C . THR A 1 72 ? -13.437 -4.799 10.842 1.00 96.25 72 THR A C 1
ATOM 560 O O . THR A 1 72 ? -13.329 -3.575 10.762 1.00 96.25 72 THR A O 1
ATOM 563 N N . ILE A 1 73 ? -12.496 -5.624 10.377 1.00 97.81 73 ILE A N 1
ATOM 564 C CA . ILE A 1 73 ? -11.335 -5.148 9.622 1.00 97.81 73 ILE A CA 1
ATOM 565 C C . ILE A 1 73 ? -11.597 -5.344 8.131 1.00 97.81 73 ILE A C 1
ATOM 567 O O . ILE A 1 73 ? -11.774 -6.466 7.663 1.00 97.81 73 ILE A O 1
ATOM 571 N N . VAL A 1 74 ? -11.596 -4.242 7.389 1.00 97.75 74 VAL A N 1
ATOM 572 C CA . VAL A 1 74 ? -11.686 -4.205 5.929 1.00 97.75 74 VAL A CA 1
ATOM 573 C C . VAL A 1 74 ? -10.297 -3.961 5.351 1.00 97.75 74 VAL A C 1
ATOM 575 O O . VAL A 1 74 ? -9.523 -3.151 5.866 1.00 97.75 74 VAL A O 1
ATOM 578 N N . VAL A 1 75 ? -9.981 -4.664 4.268 1.00 98.50 75 VAL A N 1
ATOM 579 C CA . VAL A 1 75 ? -8.685 -4.598 3.590 1.00 98.50 75 VAL A CA 1
ATOM 580 C C . VAL A 1 75 ? -8.861 -3.887 2.257 1.00 98.50 75 VAL A C 1
ATOM 582 O O . VAL A 1 75 ? -9.643 -4.333 1.422 1.00 98.50 75 VAL A O 1
ATOM 585 N N . GLN A 1 76 ? -8.098 -2.820 2.029 1.00 98.62 76 GLN A N 1
ATOM 586 C CA . GLN A 1 76 ? -8.036 -2.150 0.735 1.00 98.62 76 GLN A CA 1
ATOM 587 C C . GLN A 1 76 ? -6.648 -2.299 0.120 1.00 98.62 76 GLN A C 1
ATOM 589 O O . GLN A 1 76 ? -5.630 -2.049 0.764 1.00 98.62 76 GLN A O 1
ATOM 594 N N . ARG A 1 77 ? -6.603 -2.689 -1.152 1.00 98.62 77 ARG A N 1
ATOM 595 C CA . ARG A 1 77 ? -5.364 -2.875 -1.913 1.00 98.62 77 ARG A CA 1
ATOM 596 C C . ARG A 1 77 ? -5.149 -1.710 -2.874 1.00 98.62 77 ARG A C 1
ATOM 598 O O . ARG A 1 77 ? -6.111 -1.092 -3.331 1.00 98.62 77 ARG A O 1
ATOM 605 N N . GLY A 1 78 ? -3.891 -1.425 -3.185 1.00 98.31 78 GLY A N 1
ATOM 606 C CA . GLY A 1 78 ? -3.499 -0.448 -4.196 1.00 98.31 78 GLY A CA 1
ATOM 607 C C . GLY A 1 78 ? -2.154 -0.799 -4.820 1.00 98.31 78 GLY A C 1
ATOM 608 O O . GLY A 1 78 ? -1.301 -1.388 -4.167 1.00 98.31 78 GLY A O 1
ATOM 609 N N . MET A 1 79 ? -1.954 -0.428 -6.082 1.00 98.00 79 MET A N 1
ATOM 610 C CA . MET A 1 79 ? -0.658 -0.506 -6.767 1.00 98.00 79 MET A CA 1
ATOM 611 C C . MET A 1 79 ? -0.287 0.863 -7.333 1.00 98.00 79 MET A C 1
ATOM 613 O O . MET A 1 79 ? -1.171 1.705 -7.492 1.00 98.00 79 MET A O 1
ATOM 617 N N . ASN A 1 80 ? 0.984 1.126 -7.625 1.00 97.19 80 ASN A N 1
ATOM 618 C CA . ASN A 1 80 ? 1.364 2.356 -8.323 1.00 97.19 80 ASN A CA 1
ATOM 619 C C . ASN A 1 80 ? 0.850 2.370 -9.774 1.00 97.19 80 ASN A C 1
ATOM 621 O O . ASN A 1 80 ? 0.808 1.342 -10.439 1.00 97.19 80 ASN A O 1
ATOM 625 N N . CYS A 1 81 ? 0.510 3.563 -10.269 1.00 95.94 81 CYS A N 1
ATOM 626 C CA . CYS A 1 81 ? 0.113 3.789 -11.660 1.00 95.94 81 CYS A CA 1
ATOM 627 C C . CYS A 1 81 ? 0.924 4.944 -12.256 1.00 95.94 81 CYS A C 1
ATOM 629 O O . CYS A 1 81 ? 0.924 6.064 -11.745 1.00 95.94 81 CYS A O 1
ATOM 631 N N . GLU A 1 82 ? 1.598 4.700 -13.369 1.00 94.25 82 GLU A N 1
ATOM 632 C CA . GLU A 1 82 ? 2.572 5.592 -13.991 1.00 94.25 82 GLU A CA 1
ATOM 633 C C . GLU A 1 82 ? 2.071 6.173 -15.310 1.00 94.25 82 GLU A C 1
ATOM 635 O O . GLU A 1 82 ? 2.725 6.099 -16.348 1.00 94.25 82 GLU A O 1
ATOM 640 N N . VAL A 1 83 ? 0.917 6.824 -15.276 1.00 85.19 83 VAL A N 1
ATOM 641 C CA . VAL A 1 83 ? 0.383 7.497 -16.462 1.00 85.19 83 VAL A CA 1
ATOM 642 C C . VAL A 1 83 ? 1.196 8.761 -16.793 1.00 85.19 83 VAL A C 1
ATOM 644 O O . VAL A 1 83 ? 1.704 9.465 -15.910 1.00 85.19 83 VAL A O 1
ATOM 647 N N . SER A 1 84 ? 1.374 9.078 -18.080 1.00 77.06 84 SER A N 1
ATOM 648 C CA . SER A 1 84 ? 1.946 10.369 -18.509 1.00 77.06 84 SER A CA 1
ATOM 649 C C . SER A 1 84 ? 0.889 11.455 -18.552 1.00 77.06 84 SER A C 1
ATOM 651 O O . SER A 1 84 ? 0.623 12.048 -19.595 1.00 77.06 84 SER A O 1
ATOM 653 N N . MET A 1 85 ? 0.262 11.679 -17.411 1.00 77.38 85 MET A N 1
ATOM 654 C CA . MET A 1 85 ? -0.638 12.802 -17.224 1.00 77.38 85 MET A CA 1
ATOM 655 C C . MET A 1 85 ? 0.136 13.960 -16.586 1.00 77.38 85 MET A C 1
ATOM 657 O O . MET A 1 85 ? 1.109 13.710 -15.866 1.00 77.38 85 MET A O 1
ATOM 661 N N . PRO A 1 86 ? -0.279 15.222 -16.805 1.00 75.25 86 PRO A N 1
ATOM 662 C CA . PRO A 1 86 ? 0.338 16.389 -16.165 1.00 75.25 86 PRO A CA 1
ATOM 663 C C . PRO A 1 86 ? 0.293 16.313 -14.630 1.00 75.25 86 PRO A C 1
ATOM 665 O O . PRO A 1 86 ? 1.139 16.885 -13.954 1.00 75.25 86 PRO A O 1
ATOM 668 N N . THR A 1 87 ? -0.654 15.552 -14.079 1.00 77.81 87 THR A N 1
ATOM 669 C CA . THR A 1 87 ? -0.807 15.278 -12.644 1.00 77.81 87 THR A CA 1
ATOM 670 C C . THR A 1 87 ? 0.189 14.249 -12.095 1.00 77.81 87 THR A C 1
ATOM 672 O O . THR A 1 87 ? 0.252 14.044 -10.884 1.00 77.81 87 THR A O 1
ATOM 675 N N . GLY A 1 88 ? 0.990 13.617 -12.958 1.00 86.56 88 GLY A N 1
ATOM 676 C CA . GLY A 1 88 ? 2.055 12.695 -12.572 1.00 86.56 88 GLY A CA 1
ATOM 677 C C . GLY A 1 88 ? 1.595 11.265 -12.269 1.00 86.56 88 GLY A C 1
ATOM 678 O O . GLY A 1 88 ? 0.467 10.866 -12.551 1.00 86.56 88 GLY A O 1
ATOM 679 N N . SER A 1 89 ? 2.526 10.472 -11.732 1.00 92.12 89 SER A N 1
ATOM 680 C CA . SER A 1 89 ? 2.287 9.084 -11.322 1.00 92.12 89 SER A CA 1
ATOM 681 C C . SER A 1 89 ? 1.607 9.020 -9.944 1.00 92.12 89 SER A C 1
ATOM 683 O O . SER A 1 89 ? 1.887 9.831 -9.053 1.00 92.12 89 SER A O 1
ATOM 685 N N . LEU A 1 90 ? 0.750 8.020 -9.746 1.00 95.62 90 LEU A N 1
ATOM 686 C CA . LEU A 1 90 ? 0.113 7.710 -8.469 1.00 95.62 90 LEU A CA 1
ATOM 687 C C . LEU A 1 90 ? 0.895 6.620 -7.737 1.00 95.62 90 LEU A C 1
ATOM 689 O O . LEU A 1 90 ? 1.275 5.607 -8.320 1.00 95.62 90 LEU A O 1
ATOM 693 N N . CYS A 1 91 ? 1.142 6.843 -6.449 1.00 97.31 91 CYS A N 1
ATOM 694 C CA . CYS A 1 91 ? 1.824 5.880 -5.588 1.00 97.31 91 CYS A CA 1
ATOM 695 C C . CYS A 1 91 ? 0.821 4.858 -5.041 1.00 97.31 91 CYS A C 1
ATOM 697 O O . CYS A 1 91 ? -0.362 5.174 -4.891 1.00 97.31 91 CYS A O 1
ATOM 699 N N . ALA A 1 92 ? 1.300 3.661 -4.710 1.00 98.25 92 ALA A N 1
ATOM 700 C CA . ALA A 1 92 ? 0.458 2.557 -4.260 1.00 98.25 92 ALA A CA 1
ATOM 701 C C . ALA A 1 92 ? -0.356 2.912 -3.008 1.00 98.25 92 ALA A C 1
ATOM 703 O O . ALA A 1 92 ? -1.541 2.600 -2.926 1.00 98.25 92 ALA A O 1
ATOM 704 N N . GLU A 1 93 ? 0.252 3.642 -2.074 1.00 98.50 93 GLU A N 1
ATOM 705 C CA . GLU A 1 93 ? -0.366 4.077 -0.822 1.00 98.50 93 GLU A CA 1
ATOM 706 C C . GLU A 1 93 ? -1.548 5.008 -1.081 1.00 98.50 93 GLU A C 1
ATOM 708 O O . GLU A 1 93 ? -2.637 4.813 -0.542 1.00 98.50 93 GLU A O 1
ATOM 713 N N . ARG A 1 94 ? -1.349 6.002 -1.958 1.00 97.69 94 ARG A N 1
ATOM 714 C CA . ARG A 1 94 ? -2.405 6.943 -2.352 1.00 97.69 94 ARG A CA 1
ATOM 715 C C . ARG A 1 94 ? -3.526 6.231 -3.099 1.00 97.69 94 ARG A C 1
ATOM 717 O O . ARG A 1 94 ? -4.683 6.556 -2.865 1.00 97.69 94 ARG A O 1
ATOM 724 N N . ASN A 1 95 ? -3.204 5.241 -3.930 1.00 98.00 95 ASN A N 1
ATOM 725 C CA . ASN A 1 95 ? -4.217 4.433 -4.605 1.00 98.00 95 ASN A CA 1
ATOM 726 C C . ASN A 1 95 ? -5.022 3.572 -3.623 1.00 98.00 95 ASN A C 1
ATOM 728 O O . ASN A 1 95 ? -6.244 3.523 -3.741 1.00 98.00 95 ASN A O 1
ATOM 732 N N . ALA A 1 96 ? -4.384 2.958 -2.622 1.00 98.56 96 ALA A N 1
ATOM 733 C CA . ALA A 1 96 ? -5.088 2.205 -1.583 1.00 98.56 96 ALA A CA 1
ATOM 734 C C . ALA A 1 96 ? -6.005 3.117 -0.746 1.00 98.56 96 ALA A C 1
ATOM 736 O O . ALA A 1 96 ? -7.184 2.819 -0.579 1.00 98.56 96 ALA A O 1
ATOM 737 N N . ILE A 1 97 ? -5.503 4.268 -0.282 1.00 98.50 97 ILE A N 1
ATOM 738 C CA . ILE A 1 97 ? -6.292 5.239 0.499 1.00 98.50 97 ILE A CA 1
ATOM 739 C C . ILE A 1 97 ? -7.434 5.826 -0.340 1.00 98.50 97 ILE A C 1
ATOM 741 O O . ILE A 1 97 ? -8.568 5.904 0.126 1.00 98.50 97 ILE A O 1
ATOM 745 N N . GLY A 1 98 ? -7.156 6.218 -1.584 1.00 98.19 98 GLY A N 1
ATOM 746 C CA . GLY A 1 98 ? -8.158 6.766 -2.495 1.00 98.19 98 GLY A CA 1
ATOM 747 C C . GLY A 1 98 ? -9.267 5.764 -2.805 1.00 98.19 98 GLY A C 1
ATOM 748 O O . GLY A 1 98 ? -10.439 6.122 -2.752 1.00 98.19 98 GLY A O 1
ATOM 749 N N . SER A 1 99 ? -8.913 4.497 -3.042 1.00 98.31 99 SER A N 1
ATOM 750 C CA . SER A 1 99 ? -9.895 3.428 -3.270 1.00 98.31 99 SER A CA 1
ATOM 751 C C . SER A 1 99 ? -10.759 3.179 -2.034 1.00 98.31 99 SER A C 1
ATOM 753 O O . SER A 1 99 ? -11.967 3.002 -2.158 1.00 98.31 99 SER A O 1
ATOM 755 N N . ALA A 1 100 ? -10.167 3.238 -0.836 1.00 98.31 100 ALA A N 1
ATOM 756 C CA . ALA A 1 100 ? -10.908 3.105 0.414 1.00 98.31 100 ALA A CA 1
ATOM 757 C C . ALA A 1 100 ? -11.945 4.226 0.574 1.00 98.31 100 ALA A C 1
ATOM 759 O O . ALA A 1 100 ? -13.112 3.947 0.832 1.00 98.31 100 ALA A O 1
ATOM 760 N N . LEU A 1 101 ? -11.541 5.481 0.351 1.00 98.12 101 LEU A N 1
ATOM 761 C CA . LEU A 1 101 ? -12.435 6.644 0.414 1.00 98.12 101 LEU A CA 1
ATOM 762 C C . LEU A 1 101 ? -13.524 6.609 -0.665 1.00 98.12 101 LEU A C 1
ATOM 764 O O . LEU A 1 101 ? -14.655 7.005 -0.405 1.00 98.12 101 LEU A O 1
ATOM 768 N N . ALA A 1 102 ? -13.204 6.124 -1.867 1.00 98.25 102 ALA A N 1
ATOM 769 C CA . ALA A 1 102 ? -14.189 5.955 -2.932 1.00 98.25 102 ALA A CA 1
ATOM 770 C C . ALA A 1 102 ? -15.225 4.870 -2.593 1.00 98.25 102 ALA A C 1
ATOM 772 O O . ALA A 1 102 ? -16.399 5.028 -2.917 1.00 98.25 102 ALA A O 1
ATOM 773 N N . SER A 1 103 ? -14.803 3.790 -1.925 1.00 97.62 103 SER A N 1
ATOM 774 C CA . SER A 1 103 ? -15.704 2.720 -1.477 1.00 97.62 103 SER A CA 1
ATOM 775 C C . SER A 1 103 ? -16.599 3.134 -0.305 1.00 97.62 103 SER A C 1
ATOM 777 O O . SER A 1 103 ? -17.702 2.615 -0.156 1.00 97.62 103 SER A O 1
ATOM 779 N N . ASP A 1 104 ? -16.124 4.059 0.531 1.00 97.31 104 ASP A N 1
ATOM 780 C CA . ASP A 1 104 ? -16.820 4.530 1.723 1.00 97.31 104 ASP A CA 1
ATOM 781 C C . ASP A 1 104 ? -16.484 6.007 1.996 1.00 97.31 104 ASP A C 1
ATOM 783 O O . ASP A 1 104 ? -15.500 6.311 2.680 1.00 97.31 104 ASP A O 1
ATOM 787 N N . PRO A 1 105 ? -17.312 6.944 1.501 1.00 97.19 105 PRO A N 1
ATOM 788 C CA . PRO A 1 105 ? -17.106 8.376 1.715 1.00 97.19 105 PRO A CA 1
ATOM 789 C C . PRO A 1 105 ? -17.232 8.820 3.179 1.00 97.19 105 PRO A C 1
ATOM 791 O O . PRO A 1 105 ? -16.871 9.950 3.504 1.00 97.19 105 PRO A O 1
ATOM 794 N N . THR A 1 106 ? -17.750 7.965 4.070 1.00 96.62 106 THR A N 1
ATOM 795 C CA . THR A 1 106 ? -17.883 8.262 5.507 1.00 96.62 106 THR A CA 1
ATOM 796 C C . THR A 1 106 ? -16.629 7.897 6.305 1.00 96.62 106 THR A C 1
ATOM 798 O O . THR A 1 106 ? -16.537 8.174 7.504 1.00 96.62 106 THR A O 1
ATOM 801 N N . LEU A 1 107 ? -15.637 7.300 5.640 1.00 97.75 107 LEU A N 1
ATOM 802 C CA . LEU A 1 107 ? -14.413 6.818 6.251 1.00 97.75 107 LEU A CA 1
ATOM 803 C C . LEU A 1 107 ? -13.609 7.952 6.903 1.00 97.75 107 LEU A C 1
ATOM 805 O O . LEU A 1 107 ? -13.156 8.898 6.258 1.00 97.75 107 LEU A O 1
ATOM 809 N N . THR A 1 108 ? -13.371 7.821 8.207 1.00 98.00 108 THR A N 1
ATOM 810 C CA . THR A 1 108 ? -12.578 8.791 8.971 1.00 98.00 108 THR A CA 1
ATOM 811 C C . THR A 1 108 ? -11.107 8.382 9.043 1.00 98.00 108 THR A C 1
ATOM 813 O O . THR A 1 108 ? -10.767 7.200 9.022 1.00 98.00 108 THR A O 1
ATOM 816 N N . ARG A 1 109 ? -10.202 9.353 9.235 1.00 98.00 109 ARG A N 1
ATOM 817 C CA . ARG A 1 109 ? -8.764 9.077 9.449 1.00 98.00 109 ARG A CA 1
ATOM 818 C C . ARG A 1 109 ? -8.501 8.141 10.641 1.00 98.00 109 ARG A C 1
ATOM 820 O O . ARG A 1 109 ? -7.552 7.369 10.599 1.00 98.00 109 ARG A O 1
ATOM 827 N N . ARG A 1 110 ? -9.357 8.169 11.673 1.00 98.00 110 ARG A N 1
ATOM 828 C CA . ARG A 1 110 ? -9.266 7.301 12.868 1.00 98.00 110 ARG A CA 1
ATOM 829 C C . ARG A 1 110 ? -9.535 5.824 12.578 1.00 98.00 110 ARG A C 1
ATOM 831 O O . ARG A 1 110 ? -9.040 4.968 13.307 1.00 98.00 110 ARG A O 1
ATOM 838 N N . ALA A 1 111 ? -10.290 5.531 11.523 1.00 98.06 111 ALA A N 1
ATOM 839 C CA . ALA A 1 111 ? -10.566 4.166 11.090 1.00 98.06 111 ALA A CA 1
ATOM 840 C C . ALA A 1 111 ? -9.370 3.525 10.364 1.00 98.06 111 ALA A C 1
ATOM 842 O O . ALA A 1 111 ? -9.255 2.303 10.334 1.00 98.06 111 ALA A O 1
ATOM 843 N N . LEU A 1 112 ? -8.455 4.320 9.797 1.00 98.38 112 LEU A N 1
ATOM 844 C CA . LEU A 1 112 ? -7.257 3.814 9.123 1.00 98.38 112 LEU A CA 1
ATOM 845 C C . LEU A 1 112 ? -6.249 3.341 10.170 1.00 98.38 112 LEU A C 1
ATOM 847 O O . LEU A 1 112 ? -5.742 4.166 10.926 1.00 98.38 112 LEU A O 1
ATOM 851 N N . LYS A 1 113 ? -5.947 2.040 10.237 1.00 98.25 113 LYS A N 1
ATOM 852 C CA . LYS A 1 113 ? -5.104 1.483 11.313 1.00 98.25 113 LYS A CA 1
ATOM 853 C C . LYS A 1 113 ? -3.671 1.220 10.892 1.00 98.25 113 LYS A C 1
ATOM 855 O O . LYS A 1 113 ? -2.745 1.494 11.651 1.00 98.25 113 LYS A O 1
ATOM 860 N N . MET A 1 114 ? -3.476 0.682 9.696 1.00 98.31 114 MET A N 1
ATOM 861 C CA . MET A 1 114 ? -2.149 0.271 9.260 1.00 98.31 114 MET A CA 1
ATOM 862 C C . MET A 1 114 ? -2.055 0.244 7.745 1.00 98.31 114 MET A C 1
ATOM 864 O O . MET A 1 114 ? -2.996 -0.194 7.089 1.00 98.31 114 MET A O 1
ATOM 868 N N . ILE A 1 115 ? -0.916 0.660 7.195 1.00 98.69 115 ILE A N 1
ATOM 869 C CA . ILE A 1 115 ? -0.616 0.493 5.773 1.00 98.69 115 ILE A CA 1
ATOM 870 C C . ILE A 1 115 ? 0.712 -0.232 5.576 1.00 98.69 115 ILE A C 1
ATOM 872 O O . ILE A 1 115 ? 1.706 0.107 6.208 1.00 98.69 115 ILE A O 1
ATOM 876 N N . GLY A 1 116 ? 0.724 -1.235 4.706 1.00 98.25 116 GLY A N 1
ATOM 877 C CA . GLY A 1 116 ? 1.906 -1.981 4.295 1.00 98.25 116 GLY A CA 1
ATOM 878 C C . GLY A 1 116 ? 2.328 -1.591 2.889 1.00 98.25 116 GLY A C 1
ATOM 879 O O . GLY A 1 116 ? 1.450 -1.495 2.037 1.00 98.25 116 GLY A O 1
ATOM 880 N N . VAL A 1 117 ? 3.626 -1.416 2.628 1.00 98.31 117 VAL A N 1
ATOM 881 C CA . VAL A 1 117 ? 4.153 -1.064 1.293 1.00 98.31 117 VAL A CA 1
ATOM 882 C C . VAL A 1 117 ? 5.269 -2.015 0.877 1.00 98.31 117 VAL A C 1
ATOM 884 O O . VAL A 1 117 ? 6.246 -2.171 1.607 1.00 98.31 117 VAL A O 1
ATOM 887 N N . LEU A 1 118 ? 5.135 -2.626 -0.301 1.00 98.12 118 LEU A N 1
ATOM 888 C CA . LEU A 1 118 ? 6.044 -3.644 -0.830 1.00 98.12 118 LEU A CA 1
ATOM 889 C C . LEU A 1 118 ? 6.462 -3.314 -2.267 1.00 98.12 118 LEU A C 1
ATOM 891 O O . LEU A 1 118 ? 5.608 -3.140 -3.131 1.00 98.12 118 LEU A O 1
ATOM 895 N N . GLY A 1 119 ? 7.763 -3.283 -2.548 1.00 96.81 119 GLY A N 1
ATOM 896 C CA . GLY A 1 119 ? 8.273 -3.261 -3.922 1.00 96.81 119 GLY A CA 1
ATOM 897 C C . GLY A 1 119 ? 8.436 -4.674 -4.472 1.00 96.81 119 GLY A C 1
ATOM 898 O O . GLY A 1 119 ? 8.889 -5.554 -3.740 1.00 96.81 119 GLY A O 1
ATOM 899 N N . LEU A 1 120 ? 8.119 -4.899 -5.749 1.00 95.25 120 LEU A N 1
ATOM 900 C CA . LEU A 1 120 ? 8.452 -6.154 -6.431 1.00 95.25 120 LEU A CA 1
ATOM 901 C C . LEU A 1 120 ? 9.414 -5.902 -7.589 1.00 95.25 120 LEU A C 1
ATOM 903 O O . LEU A 1 120 ? 9.403 -4.849 -8.229 1.00 95.25 120 LEU A O 1
ATOM 907 N N . ASN A 1 121 ? 10.227 -6.914 -7.867 1.00 89.44 121 ASN A N 1
ATOM 908 C CA . ASN A 1 121 ? 11.001 -7.000 -9.090 1.00 89.44 121 ASN A CA 1
ATOM 909 C C . ASN A 1 121 ? 10.228 -7.923 -10.030 1.00 89.44 121 ASN A C 1
ATOM 911 O O . ASN A 1 121 ? 10.092 -9.108 -9.730 1.00 89.44 121 ASN A O 1
ATOM 915 N N . LEU A 1 122 ? 9.698 -7.368 -11.121 1.00 85.75 122 LEU A N 1
ATOM 916 C CA . LEU A 1 122 ? 9.169 -8.177 -12.217 1.00 85.75 122 LEU A CA 1
ATOM 917 C C . LEU A 1 122 ? 10.310 -9.043 -12.744 1.00 85.75 122 LEU A C 1
ATOM 919 O O . LEU A 1 122 ? 11.425 -8.542 -12.945 1.00 85.75 122 LEU A O 1
ATOM 923 N N . GLY A 1 123 ? 10.050 -10.335 -12.924 1.00 73.31 123 GLY A N 1
ATOM 924 C CA . GLY A 1 123 ? 11.000 -11.180 -13.624 1.00 73.31 123 GLY A CA 1
ATOM 925 C C . GLY A 1 123 ? 11.138 -10.602 -15.024 1.00 73.31 123 GLY A C 1
ATOM 926 O O . GLY A 1 123 ? 10.137 -10.375 -15.697 1.00 73.31 123 GLY A O 1
ATOM 927 N N . ALA A 1 124 ? 12.354 -10.303 -15.472 1.00 58.28 124 ALA A N 1
ATOM 928 C CA . ALA A 1 124 ? 12.579 -9.850 -16.839 1.00 58.28 124 ALA A CA 1
ATOM 929 C C . ALA A 1 124 ? 12.333 -11.017 -17.811 1.00 58.28 124 ALA A C 1
ATOM 931 O O . ALA A 1 124 ? 13.287 -11.518 -18.376 1.00 58.28 124 ALA A O 1
ATOM 932 N N . GLY A 1 125 ? 11.085 -11.481 -17.950 1.00 51.19 125 GLY A N 1
ATOM 933 C CA . GLY A 1 125 ? 10.687 -12.626 -18.764 1.00 51.19 125 GLY A CA 1
ATOM 934 C C . GLY A 1 125 ? 11.439 -13.898 -18.382 1.00 51.19 125 GLY A C 1
ATOM 935 O O . GLY A 1 125 ? 12.574 -14.098 -18.795 1.00 51.19 125 GLY A O 1
ATOM 936 N N . GLY A 1 126 ? 10.804 -14.780 -17.610 1.00 46.09 126 GLY A N 1
ATOM 937 C CA . GLY A 1 126 ? 11.395 -16.070 -17.275 1.00 46.09 126 GLY A CA 1
ATOM 938 C C . GLY A 1 126 ? 11.986 -16.776 -18.500 1.00 46.09 126 GLY A C 1
ATOM 939 O O . GLY A 1 126 ? 11.288 -17.036 -19.482 1.00 46.09 126 GLY A O 1
ATOM 940 N N . GLU A 1 127 ? 13.253 -17.176 -18.394 1.00 43.16 127 GLU A N 1
ATOM 941 C CA . GLU A 1 127 ? 13.620 -18.496 -18.884 1.00 43.16 127 GLU A CA 1
ATOM 942 C C . GLU A 1 127 ? 12.603 -19.452 -18.260 1.00 43.16 127 GLU A C 1
ATOM 944 O O . GLU A 1 127 ? 12.598 -19.685 -17.048 1.00 43.16 127 GLU A O 1
ATOM 949 N N . LYS A 1 128 ? 11.658 -19.941 -19.071 1.00 50.00 128 LYS A N 1
ATOM 950 C CA . LYS A 1 128 ? 10.873 -21.109 -18.681 1.00 50.00 128 LYS A CA 1
ATOM 951 C C . LYS A 1 128 ? 11.894 -22.159 -18.236 1.00 50.00 128 LYS A C 1
ATOM 953 O O . LYS A 1 128 ? 12.848 -22.369 -18.988 1.00 50.00 128 LYS A O 1
ATOM 958 N N . PRO A 1 129 ? 11.742 -22.800 -17.064 1.00 49.50 129 PRO A N 1
ATOM 959 C CA . PRO A 1 129 ? 12.616 -23.904 -16.703 1.00 49.50 129 PRO A CA 1
ATOM 960 C C . PRO A 1 129 ? 12.576 -24.890 -17.867 1.00 49.50 129 PRO A C 1
ATOM 962 O O . PRO A 1 129 ? 11.503 -25.382 -18.221 1.00 49.50 129 PRO A O 1
ATOM 965 N N . ALA A 1 130 ? 13.718 -25.064 -18.533 1.00 46.78 130 ALA A N 1
ATOM 966 C CA . ALA A 1 130 ? 13.829 -25.915 -19.697 1.00 46.78 130 ALA A CA 1
ATOM 967 C C . ALA A 1 130 ? 13.339 -27.307 -19.295 1.00 46.78 130 ALA A C 1
ATOM 969 O O . ALA A 1 130 ? 13.991 -28.005 -18.519 1.00 46.78 130 ALA A O 1
ATOM 970 N N . THR A 1 131 ? 12.167 -27.696 -19.798 1.00 45.25 131 THR A N 1
ATOM 971 C CA . THR A 1 131 ? 11.765 -29.096 -19.869 1.00 45.25 131 THR A CA 1
ATOM 972 C C . THR A 1 131 ? 12.879 -29.810 -20.605 1.00 45.25 131 THR A C 1
ATOM 974 O O . THR A 1 131 ? 13.067 -29.618 -21.806 1.00 45.25 131 THR A O 1
ATOM 977 N N . THR A 1 132 ? 13.668 -30.559 -19.848 1.00 44.28 132 THR A N 1
ATOM 978 C CA . THR A 1 132 ? 14.747 -31.395 -20.344 1.00 44.28 132 THR A CA 1
ATOM 979 C C . THR A 1 132 ? 14.142 -32.326 -21.395 1.00 44.28 132 THR A C 1
ATOM 981 O O . THR A 1 132 ? 13.224 -33.076 -21.055 1.00 44.28 132 THR A O 1
ATOM 984 N N . PRO A 1 133 ? 14.575 -32.301 -22.667 1.00 47.53 133 PRO A N 1
ATOM 985 C CA . PRO A 1 133 ? 14.237 -33.390 -23.559 1.00 47.53 133 PRO A CA 1
ATOM 986 C C . PRO A 1 133 ? 14.938 -34.625 -22.997 1.00 47.53 133 PRO A C 1
ATOM 988 O O . PRO A 1 133 ? 16.160 -34.657 -22.874 1.00 47.53 133 PRO A O 1
ATOM 991 N N . THR A 1 134 ? 14.151 -35.618 -22.594 1.00 46.81 134 THR A N 1
ATOM 992 C CA . THR A 1 134 ? 14.621 -36.968 -22.304 1.00 46.81 134 THR A CA 1
ATOM 993 C C . THR A 1 134 ? 15.339 -37.493 -23.546 1.00 46.81 134 THR A C 1
ATOM 995 O O . THR A 1 134 ? 14.707 -37.980 -24.481 1.00 46.81 134 THR A O 1
ATOM 998 N N . SER A 1 135 ? 16.664 -37.361 -23.586 1.00 41.62 135 SER A N 1
ATOM 999 C CA . SER A 1 135 ? 17.497 -38.122 -24.502 1.00 41.62 135 SER A CA 1
ATOM 1000 C C . SER A 1 135 ? 17.517 -39.561 -24.006 1.00 41.62 135 SER A C 1
ATOM 1002 O O . SER A 1 135 ? 18.021 -39.885 -22.932 1.00 41.62 135 SER A O 1
ATOM 1004 N N . VAL A 1 136 ? 16.889 -40.420 -24.800 1.00 45.41 136 VAL A N 1
ATOM 1005 C CA . VAL A 1 136 ? 16.972 -41.869 -24.680 1.00 45.41 136 VAL A CA 1
ATOM 1006 C C . VAL A 1 136 ? 18.446 -42.268 -24.718 1.00 45.41 136 VAL A C 1
ATOM 1008 O O . VAL A 1 136 ? 19.187 -41.889 -25.625 1.00 45.41 136 VAL A O 1
ATOM 1011 N N . ALA A 1 137 ? 18.850 -43.012 -23.694 1.00 42.94 137 ALA A N 1
ATOM 1012 C CA . ALA A 1 137 ? 20.159 -43.617 -23.563 1.00 42.94 137 ALA A CA 1
ATOM 1013 C C . ALA A 1 137 ? 20.451 -44.553 -24.745 1.00 42.94 137 ALA A C 1
ATOM 1015 O O . ALA A 1 137 ? 19.662 -45.451 -25.044 1.00 42.94 137 ALA A O 1
ATOM 1016 N N . MET A 1 138 ? 21.622 -44.395 -25.360 1.00 39.59 138 MET A N 1
ATOM 1017 C CA . MET A 1 138 ? 22.296 -45.499 -26.032 1.00 39.59 138 MET A CA 1
ATOM 1018 C C . MET A 1 138 ? 23.655 -45.722 -25.378 1.00 39.59 138 MET A C 1
ATOM 1020 O O . MET A 1 138 ? 24.470 -44.811 -25.255 1.00 39.59 138 MET A O 1
ATOM 1024 N N . ASN A 1 139 ? 23.818 -46.960 -24.917 1.00 47.03 139 ASN A N 1
ATOM 1025 C CA . ASN A 1 139 ? 25.019 -47.547 -24.349 1.00 47.03 139 ASN A CA 1
ATOM 1026 C C . ASN A 1 139 ? 26.208 -47.459 -25.312 1.00 47.03 139 ASN A C 1
ATOM 1028 O O . ASN A 1 139 ? 26.073 -47.749 -26.499 1.00 47.03 139 ASN A O 1
ATOM 1032 N N . GLY A 1 140 ? 27.384 -47.195 -24.750 1.00 35.81 140 GLY A N 1
ATOM 1033 C CA . GLY A 1 140 ? 28.682 -47.408 -25.379 1.00 35.81 140 GLY A CA 1
ATOM 1034 C C . GLY A 1 140 ? 29.724 -47.633 -24.288 1.00 35.81 140 GLY A C 1
ATOM 1035 O O . GLY A 1 140 ? 30.086 -46.702 -23.580 1.00 35.81 140 GLY A O 1
ATOM 1036 N N . ASN A 1 141 ? 30.089 -48.900 -24.117 1.00 44.78 141 ASN A N 1
ATOM 1037 C CA . ASN A 1 141 ? 31.097 -49.441 -23.210 1.00 44.78 141 ASN A CA 1
ATOM 1038 C C . ASN A 1 141 ? 32.521 -49.220 -23.775 1.00 44.78 141 ASN A C 1
ATOM 1040 O O . ASN A 1 141 ? 32.645 -48.872 -24.945 1.00 44.78 141 ASN A O 1
ATOM 1044 N N . GLU A 1 142 ? 33.541 -49.563 -22.972 1.00 38.44 142 GLU A N 1
ATOM 1045 C CA . GLU A 1 142 ? 35.000 -49.607 -23.258 1.00 38.44 142 GLU A CA 1
ATOM 1046 C C . GLU A 1 142 ? 35.747 -48.274 -23.015 1.00 38.44 142 GLU A C 1
ATOM 1048 O O . GLU A 1 142 ? 35.323 -47.221 -23.467 1.00 38.44 142 GLU A O 1
ATOM 1053 N N . GLY A 1 143 ? 36.870 -48.190 -22.297 1.00 33.84 143 GLY A N 1
ATOM 1054 C CA . GLY A 1 143 ? 37.741 -49.182 -21.671 1.00 33.84 143 GLY A CA 1
ATOM 1055 C C . GLY A 1 143 ? 38.879 -48.482 -20.897 1.00 33.84 143 GLY A C 1
ATOM 1056 O O . GLY A 1 143 ? 39.073 -47.272 -20.997 1.00 33.84 143 GLY A O 1
ATOM 1057 N N . GLU A 1 144 ? 39.574 -49.277 -20.087 1.00 40.47 144 GLU A N 1
ATOM 1058 C CA . GLU A 1 144 ? 40.661 -48.974 -19.141 1.00 40.47 144 GLU A CA 1
ATOM 1059 C C . GLU A 1 144 ? 41.899 -48.219 -19.663 1.00 40.47 144 GLU A C 1
ATOM 1061 O O . GLU A 1 144 ? 42.319 -48.401 -20.801 1.00 40.47 144 GLU A O 1
ATOM 1066 N N . ALA A 1 145 ? 42.541 -47.501 -18.723 1.00 35.81 145 ALA A N 1
ATOM 1067 C CA . ALA A 1 145 ? 43.988 -47.387 -18.423 1.00 35.81 145 ALA A CA 1
ATOM 1068 C C . ALA A 1 145 ? 44.229 -45.967 -17.860 1.00 35.81 145 ALA A C 1
ATOM 1070 O O . ALA A 1 145 ? 43.963 -44.981 -18.531 1.00 35.81 145 ALA A O 1
ATOM 1071 N N . GLY A 1 146 ? 44.600 -45.723 -16.603 1.00 36.22 146 GLY A N 1
ATOM 1072 C CA . GLY A 1 146 ? 45.709 -46.291 -15.846 1.00 36.22 146 GLY A CA 1
ATOM 1073 C C . GLY A 1 146 ? 46.804 -45.220 -15.721 1.00 36.22 146 GLY A C 1
ATOM 1074 O O . GLY A 1 146 ? 47.449 -44.923 -16.713 1.00 36.22 146 GLY A O 1
ATOM 1075 N N . SER A 1 147 ? 47.001 -44.623 -14.537 1.00 38.59 147 SER A N 1
ATOM 1076 C CA . SER A 1 147 ? 48.334 -44.344 -13.963 1.00 38.59 147 SER A CA 1
ATOM 1077 C C . SER A 1 147 ? 48.240 -43.638 -12.604 1.00 38.59 147 SER A C 1
ATOM 1079 O O . SER A 1 147 ? 47.561 -42.630 -12.430 1.00 38.59 147 SER A O 1
ATOM 1081 N N . GLN A 1 148 ? 48.979 -44.208 -11.657 1.00 41.88 148 GLN A N 1
ATOM 1082 C CA . GLN A 1 148 ? 49.261 -43.745 -10.302 1.00 41.88 148 GLN A CA 1
ATOM 1083 C C . GLN A 1 148 ? 50.232 -42.547 -10.279 1.00 41.88 148 GLN A C 1
ATOM 1085 O O . GLN A 1 148 ? 50.967 -42.331 -11.241 1.00 41.88 148 GLN A O 1
ATOM 1090 N N . VAL A 1 149 ? 50.293 -41.861 -9.126 1.00 37.53 149 VAL A N 1
ATOM 1091 C CA . VAL A 1 149 ? 51.487 -41.594 -8.276 1.00 37.53 149 VAL A CA 1
ATOM 1092 C C . VAL A 1 149 ? 51.353 -40.234 -7.569 1.00 37.53 149 VAL A C 1
ATOM 1094 O O . VAL A 1 149 ? 51.128 -39.217 -8.215 1.00 37.53 149 VAL A O 1
ATOM 1097 N N . GLY A 1 150 ? 51.594 -40.207 -6.247 1.00 35.84 150 GLY A N 1
ATOM 1098 C CA . GLY A 1 150 ? 52.105 -39.005 -5.566 1.00 35.84 150 GLY A CA 1
ATOM 1099 C C . GLY A 1 150 ? 51.551 -38.702 -4.172 1.00 35.84 150 GLY A C 1
ATOM 1100 O O . GLY A 1 150 ? 50.697 -37.840 -4.017 1.00 35.84 150 GLY A O 1
ATOM 1101 N N . GLN A 1 151 ? 52.088 -39.372 -3.151 1.00 41.78 151 GLN A N 1
ATOM 1102 C CA . GLN A 1 151 ? 51.887 -39.112 -1.718 1.00 41.78 151 GLN A CA 1
ATOM 1103 C C . GLN A 1 151 ? 52.531 -37.787 -1.257 1.00 41.78 151 GLN A C 1
ATOM 1105 O O . GLN A 1 151 ? 53.634 -37.472 -1.702 1.00 41.78 151 GLN A O 1
ATOM 1110 N N . LYS A 1 152 ? 51.960 -37.122 -0.235 1.00 40.16 152 LYS A N 1
ATOM 1111 C CA . LYS A 1 152 ? 52.735 -36.689 0.950 1.00 40.16 152 LYS A CA 1
ATOM 1112 C C . LYS A 1 152 ? 51.853 -36.337 2.158 1.00 40.16 152 LYS A C 1
ATOM 1114 O O . LYS A 1 152 ? 50.896 -35.580 2.047 1.00 40.16 152 LYS A O 1
ATOM 1119 N N . ALA A 1 153 ? 52.231 -36.912 3.296 1.00 42.47 153 ALA A N 1
ATOM 1120 C CA . ALA A 1 153 ? 51.677 -36.758 4.638 1.00 42.47 153 ALA A CA 1
ATOM 1121 C C . ALA A 1 153 ? 52.288 -35.569 5.398 1.00 42.47 153 ALA A C 1
ATOM 1123 O O . ALA A 1 153 ? 53.438 -35.243 5.111 1.00 42.47 153 ALA A O 1
ATOM 1124 N N . VAL A 1 154 ? 51.578 -35.037 6.411 1.00 43.38 154 VAL A N 1
ATOM 1125 C CA . VAL A 1 154 ? 52.129 -34.605 7.721 1.00 43.38 154 VAL A CA 1
ATOM 1126 C C . VAL A 1 154 ? 51.034 -34.716 8.809 1.00 43.38 154 VAL A C 1
ATOM 1128 O O . VAL A 1 154 ? 49.926 -34.216 8.629 1.00 43.38 154 VAL A O 1
ATOM 1131 N N . GLU A 1 155 ? 51.377 -35.399 9.909 1.00 41.56 155 GLU A N 1
ATOM 1132 C CA . GLU A 1 155 ? 50.661 -35.602 11.191 1.00 41.56 155 GLU A CA 1
ATOM 1133 C C . GLU A 1 155 ? 50.525 -34.304 12.018 1.00 41.56 155 GLU A C 1
ATOM 1135 O O . GLU A 1 155 ? 51.296 -33.370 11.832 1.00 41.56 155 GLU A O 1
ATOM 1140 N N . SER A 1 156 ? 49.611 -34.138 12.985 1.00 42.22 156 SER A N 1
ATOM 1141 C CA . SER A 1 156 ? 49.655 -34.583 14.411 1.00 42.22 156 SER A CA 1
ATOM 1142 C C . SER A 1 156 ? 48.847 -33.523 15.222 1.00 42.22 156 SER A C 1
ATOM 1144 O O . SER A 1 156 ? 48.770 -32.392 14.756 1.00 42.22 156 SER A O 1
ATOM 1146 N N . SER A 1 157 ? 48.219 -33.689 16.398 1.00 44.62 157 SER A N 1
ATOM 1147 C CA . SER A 1 157 ? 47.964 -34.772 17.367 1.00 44.62 157 SER A CA 1
ATOM 1148 C C . SER A 1 157 ? 47.026 -34.254 18.505 1.00 44.62 157 SER A C 1
ATOM 1150 O O . SER A 1 157 ? 46.991 -33.055 18.758 1.00 44.62 157 SER A O 1
ATOM 1152 N N . ALA A 1 158 ? 46.338 -35.195 19.192 1.00 37.78 158 ALA A N 1
ATOM 1153 C CA . ALA A 1 158 ? 45.845 -35.243 20.603 1.00 37.78 158 ALA A CA 1
ATOM 1154 C C . ALA A 1 158 ? 44.861 -34.171 21.171 1.00 37.78 158 ALA A C 1
ATOM 1156 O O . ALA A 1 158 ? 44.978 -32.995 20.875 1.00 37.78 158 ALA A O 1
ATOM 1157 N N . GLY A 1 159 ? 43.884 -34.461 22.056 1.00 32.44 159 GLY A N 1
ATOM 1158 C CA . GLY A 1 159 ? 43.511 -35.648 22.862 1.00 32.44 159 GLY A CA 1
ATOM 1159 C C . GLY A 1 159 ? 42.038 -35.559 23.364 1.00 32.44 159 GLY A C 1
ATOM 1160 O O . GLY A 1 159 ? 41.430 -34.499 23.270 1.00 32.44 159 GLY A O 1
ATOM 1161 N N . LEU A 1 160 ? 41.342 -36.688 23.610 1.00 43.06 160 LEU A N 1
ATOM 1162 C CA . LEU A 1 160 ? 41.023 -37.320 24.924 1.00 43.06 160 LEU A CA 1
ATOM 1163 C C . LEU A 1 160 ? 40.365 -36.344 25.933 1.00 43.06 160 LEU A C 1
ATOM 1165 O O . LEU A 1 160 ? 40.966 -35.328 26.242 1.00 43.06 160 LEU A O 1
ATOM 1169 N N . SER A 1 161 ? 39.165 -36.560 26.497 1.00 39.59 161 SER A N 1
ATOM 1170 C CA . SER A 1 161 ? 38.655 -37.774 27.168 1.00 39.59 161 SER A CA 1
ATOM 1171 C C . SER A 1 161 ? 37.129 -37.719 27.470 1.00 39.59 161 SER A C 1
ATOM 1173 O O . SER A 1 161 ? 36.550 -36.648 27.636 1.00 39.59 161 SER A O 1
ATOM 1175 N N . SER A 1 162 ? 36.488 -38.895 27.582 1.00 38.62 162 SER A N 1
ATOM 1176 C CA . SER A 1 162 ? 35.179 -39.143 28.243 1.00 38.62 162 SER A CA 1
ATOM 1177 C C . SER A 1 162 ? 35.385 -39.556 29.722 1.00 38.62 162 SER A C 1
ATOM 1179 O O . SER A 1 162 ? 36.540 -39.794 30.090 1.00 38.62 162 SER A O 1
ATOM 1181 N N . PRO A 1 163 ? 34.334 -39.674 30.579 1.00 59.66 163 PRO A N 1
ATOM 1182 C CA . PRO A 1 163 ? 33.542 -40.921 30.634 1.00 59.66 163 PRO A CA 1
ATOM 1183 C C . PRO A 1 163 ? 32.036 -40.827 31.030 1.00 59.66 163 PRO A C 1
ATOM 1185 O O . PRO A 1 163 ? 31.587 -39.954 31.762 1.00 59.66 163 PRO A O 1
ATOM 1188 N N . THR A 1 164 ? 31.306 -41.809 30.490 1.00 50.59 164 THR A N 1
ATOM 1189 C CA . THR A 1 164 ? 30.176 -42.677 30.920 1.00 50.59 164 THR A CA 1
ATOM 1190 C C . THR A 1 164 ? 29.571 -42.609 32.344 1.00 50.59 164 THR A C 1
ATOM 1192 O O . THR A 1 164 ? 30.332 -42.561 33.298 1.00 50.59 164 THR A O 1
ATOM 1195 N N . PHE A 1 165 ? 28.234 -42.792 32.472 1.00 39.88 165 PHE A N 1
ATOM 1196 C CA . PHE A 1 165 ? 27.492 -43.723 33.389 1.00 39.88 165 PHE A CA 1
ATOM 1197 C C . PHE A 1 165 ? 25.971 -43.746 33.014 1.00 39.88 165 PHE A C 1
ATOM 1199 O O . PHE A 1 165 ? 25.373 -42.682 32.889 1.00 39.88 165 PHE A O 1
ATOM 1206 N N . ALA A 1 166 ? 25.428 -44.876 32.513 1.00 35.19 166 ALA A N 1
ATOM 1207 C CA . ALA A 1 166 ? 24.496 -45.865 33.138 1.00 35.19 166 ALA A CA 1
ATOM 1208 C C . ALA A 1 166 ? 23.021 -45.396 33.325 1.00 35.19 166 ALA A C 1
ATOM 1210 O O . ALA A 1 166 ? 22.768 -44.406 33.997 1.00 35.19 166 ALA A O 1
ATOM 1211 N N . GLU A 1 167 ? 22.049 -45.914 32.556 1.00 36.41 167 GLU A N 1
ATOM 1212 C CA . GLU A 1 167 ? 21.173 -47.109 32.758 1.00 36.41 167 GLU A CA 1
ATOM 1213 C C . GLU A 1 167 ? 19.798 -46.825 33.438 1.00 36.41 167 GLU A C 1
ATOM 1215 O O . GLU A 1 167 ? 19.733 -46.481 34.609 1.00 36.41 167 GLU A O 1
ATOM 1220 N N . THR A 1 168 ? 18.726 -46.944 32.620 1.00 39.41 168 THR A N 1
ATOM 1221 C CA . THR A 1 168 ? 17.374 -47.603 32.724 1.00 39.41 168 THR A CA 1
ATOM 1222 C C . THR A 1 168 ? 16.815 -48.079 34.101 1.00 39.41 168 THR A C 1
ATOM 1224 O O . THR A 1 168 ? 17.631 -48.307 34.982 1.00 39.41 168 THR A O 1
ATOM 1227 N N . PRO A 1 169 ? 15.490 -48.391 34.323 1.00 58.41 169 PRO A N 1
ATOM 1228 C CA . PRO A 1 169 ? 14.383 -48.620 33.359 1.00 58.41 169 PRO A CA 1
ATOM 1229 C C . PRO A 1 169 ? 12.899 -48.262 33.745 1.00 58.41 169 PRO A C 1
ATOM 1231 O O . PRO A 1 169 ? 12.559 -47.970 34.883 1.00 58.41 169 PRO A O 1
ATOM 1234 N N . ALA A 1 170 ? 12.015 -48.420 32.737 1.00 36.94 170 ALA A N 1
ATOM 1235 C CA . ALA A 1 170 ? 10.620 -48.936 32.724 1.00 36.94 170 ALA A CA 1
ATOM 1236 C C . ALA A 1 170 ? 9.453 -48.292 33.528 1.00 36.94 170 ALA A C 1
ATOM 1238 O O . ALA A 1 170 ? 9.410 -48.379 34.749 1.00 36.94 170 ALA A O 1
ATOM 1239 N N . SER A 1 171 ? 8.354 -47.929 32.830 1.00 35.97 171 SER A N 1
ATOM 1240 C CA . SER A 1 171 ? 7.076 -48.698 32.854 1.00 35.97 171 SER A CA 1
ATOM 1241 C C . SER A 1 171 ? 5.851 -48.025 32.190 1.00 35.97 171 SER A C 1
ATOM 1243 O O . SER A 1 171 ? 5.533 -46.877 32.463 1.00 35.97 171 SER A O 1
ATOM 1245 N N . ARG A 1 172 ? 5.112 -48.872 31.447 1.00 37.44 172 ARG A N 1
ATOM 1246 C CA . ARG A 1 172 ? 3.636 -49.026 31.311 1.00 37.44 172 ARG A CA 1
ATOM 1247 C C . ARG A 1 172 ? 2.737 -47.957 30.643 1.00 37.44 172 ARG A C 1
ATOM 1249 O O . ARG A 1 172 ? 2.363 -46.960 31.237 1.00 37.44 172 ARG A O 1
ATOM 1256 N N . ALA A 1 173 ? 2.278 -48.337 29.440 1.00 35.19 173 ALA A N 1
ATOM 1257 C CA . ALA A 1 173 ? 0.889 -48.557 28.976 1.00 35.19 173 ALA A CA 1
ATOM 1258 C C . ALA A 1 173 ? -0.281 -47.699 29.518 1.00 35.19 173 ALA A C 1
ATOM 1260 O O . ALA A 1 173 ? -0.535 -47.721 30.719 1.00 35.19 173 ALA A O 1
ATOM 1261 N N . SER A 1 174 ? -1.126 -47.165 28.611 1.00 35.22 174 SER A N 1
ATOM 1262 C CA . SER A 1 174 ? -2.537 -47.598 28.389 1.00 35.22 174 SER A CA 1
ATOM 1263 C C . SER A 1 174 ? -3.358 -46.634 27.492 1.00 35.22 174 SER A C 1
ATOM 1265 O O . SER A 1 174 ? -3.458 -45.449 27.774 1.00 35.22 174 SER A O 1
ATOM 1267 N N . THR A 1 175 ? -3.918 -47.203 26.413 1.00 32.53 175 THR A N 1
ATOM 1268 C CA . THR A 1 175 ? -5.280 -47.077 25.816 1.00 32.53 175 THR A CA 1
ATOM 1269 C C . THR A 1 175 ? -6.107 -45.774 25.765 1.00 32.53 175 THR A C 1
ATOM 1271 O O . THR A 1 175 ? -6.396 -45.175 26.793 1.00 32.53 175 THR A O 1
ATOM 1274 N N . SER A 1 176 ? -6.724 -45.591 24.574 1.00 37.09 176 SER A N 1
ATOM 1275 C CA . SER A 1 176 ? -8.055 -44.997 24.247 1.00 37.09 176 SER A CA 1
ATOM 1276 C C . SER A 1 176 ? -8.233 -43.490 24.516 1.00 37.09 176 SER A C 1
ATOM 1278 O O . SER A 1 176 ? -7.689 -42.978 25.475 1.00 37.09 176 SER A O 1
ATOM 1280 N N . SER A 1 177 ? -8.943 -42.668 23.740 1.00 36.06 177 SER A N 1
ATOM 1281 C CA . SER A 1 177 ? -10.099 -42.838 22.847 1.00 36.06 177 SER A CA 1
ATOM 1282 C C . SER A 1 177 ? -10.282 -41.554 22.012 1.00 36.06 177 SER A C 1
ATOM 1284 O O . SER A 1 177 ? -9.968 -40.464 22.491 1.00 36.06 177 SER A O 1
ATOM 1286 N N . GLU A 1 178 ? -10.843 -41.674 20.805 1.00 43.31 178 GLU A N 1
ATOM 1287 C CA . GLU A 1 178 ? -11.422 -40.558 20.034 1.00 43.31 178 GLU A CA 1
ATOM 1288 C C . GLU A 1 178 ? -12.549 -39.850 20.816 1.00 43.31 178 GLU A C 1
ATOM 1290 O O . GLU A 1 178 ? -13.181 -40.457 21.685 1.00 43.31 178 GLU A O 1
ATOM 1295 N N . PRO A 1 179 ? -12.859 -38.586 20.474 1.00 55.12 179 PRO A N 1
ATOM 1296 C CA . PRO A 1 179 ? -14.097 -38.407 19.719 1.00 55.12 179 PRO A CA 1
ATOM 1297 C C . PRO A 1 179 ? -14.011 -37.374 18.589 1.00 55.12 179 PRO A C 1
ATOM 1299 O O . PRO A 1 179 ? -13.326 -36.353 18.654 1.00 55.12 179 PRO A O 1
ATOM 1302 N N . ALA A 1 180 ? -14.812 -37.649 17.563 1.00 45.41 180 ALA A N 1
ATOM 1303 C CA . ALA A 1 180 ? -15.181 -36.735 16.502 1.00 45.41 180 ALA A CA 1
ATOM 1304 C C . ALA A 1 180 ? -15.894 -35.490 17.050 1.00 45.41 180 ALA A C 1
ATOM 1306 O O . ALA A 1 180 ? -16.766 -35.577 17.914 1.00 45.41 180 ALA A O 1
ATOM 1307 N N . THR A 1 181 ? -15.605 -34.322 16.482 1.00 37.03 181 THR A N 1
ATOM 1308 C CA . THR A 1 181 ? -16.580 -33.226 16.444 1.00 37.03 181 THR A CA 1
ATOM 1309 C C . THR A 1 181 ? -16.365 -32.391 15.193 1.00 37.03 181 THR A C 1
ATOM 1311 O O . THR A 1 181 ? -15.286 -31.864 14.931 1.00 37.03 181 THR A O 1
ATOM 1314 N N . ALA A 1 182 ? -17.421 -32.338 14.388 1.00 46.16 182 ALA A N 1
ATOM 1315 C CA . ALA A 1 182 ? -17.529 -31.569 13.169 1.00 46.16 182 ALA A CA 1
ATOM 1316 C C . ALA A 1 182 ? -17.371 -30.068 13.453 1.00 46.16 182 ALA A C 1
ATOM 1318 O O . ALA A 1 182 ? -18.075 -29.513 14.293 1.00 46.16 182 ALA A O 1
ATOM 1319 N N . ALA A 1 183 ? -16.496 -29.404 12.699 1.00 37.66 183 ALA A N 1
ATOM 1320 C CA . ALA A 1 183 ? -16.464 -27.952 12.598 1.00 37.66 183 ALA A CA 1
ATOM 1321 C C . ALA A 1 183 ? -16.615 -27.574 11.121 1.00 37.66 183 ALA A C 1
ATOM 1323 O O . ALA A 1 183 ? -15.663 -27.620 10.339 1.00 37.66 183 ALA A O 1
ATOM 1324 N N . SER A 1 184 ? -17.845 -27.225 10.738 1.00 39.31 184 SER A N 1
ATOM 1325 C CA . SER A 1 184 ? -18.134 -26.567 9.469 1.00 39.31 184 SER A CA 1
ATOM 1326 C C . SER A 1 184 ? -17.423 -25.215 9.447 1.00 39.31 184 SER A C 1
ATOM 1328 O O . SER A 1 184 ? -17.708 -24.336 10.263 1.00 39.31 184 SER A O 1
ATOM 1330 N N . ARG A 1 185 ? -16.488 -25.039 8.516 1.00 38.88 185 ARG A N 1
ATOM 1331 C CA . ARG A 1 185 ? -15.883 -23.736 8.226 1.00 38.88 185 ARG A CA 1
ATOM 1332 C C . ARG A 1 185 ? -16.911 -22.908 7.446 1.00 38.88 185 ARG A C 1
ATOM 1334 O O . ARG A 1 185 ? -17.400 -23.417 6.438 1.00 38.88 185 ARG A O 1
ATOM 1341 N N . PRO A 1 186 ? -17.232 -21.663 7.834 1.00 41.72 186 PRO A N 1
ATOM 1342 C CA . PRO A 1 186 ? -17.964 -20.783 6.941 1.00 41.72 186 PRO A CA 1
ATOM 1343 C C . PRO A 1 186 ? -17.041 -20.412 5.777 1.00 41.72 186 PRO A C 1
ATOM 1345 O O . PRO A 1 186 ? -15.919 -19.933 5.970 1.00 41.72 186 PRO A O 1
ATOM 1348 N N . ALA A 1 187 ? -17.511 -20.698 4.566 1.00 37.28 187 ALA A N 1
ATOM 1349 C CA . ALA A 1 187 ? -16.912 -20.218 3.338 1.00 37.28 187 ALA A CA 1
ATOM 1350 C C . ALA A 1 187 ? -16.860 -18.687 3.389 1.00 37.28 187 ALA A C 1
ATOM 1352 O O . ALA A 1 187 ? -17.862 -18.022 3.643 1.00 37.28 187 ALA A O 1
ATOM 1353 N N . THR A 1 188 ? -15.677 -18.126 3.173 1.00 40.00 188 THR A N 1
ATOM 1354 C CA . THR A 1 188 ? -15.528 -16.702 2.895 1.00 40.00 188 THR A CA 1
ATOM 1355 C C . THR A 1 188 ? -16.079 -16.477 1.490 1.00 40.00 188 THR A C 1
ATOM 1357 O O . THR A 1 188 ? -15.370 -16.680 0.506 1.00 40.00 188 THR A O 1
ATOM 1360 N N . GLU A 1 189 ? -17.370 -16.152 1.393 1.00 34.78 189 GLU A N 1
ATOM 1361 C CA . GLU A 1 189 ? -17.980 -15.685 0.151 1.00 34.78 189 GLU A CA 1
ATOM 1362 C C . GLU A 1 189 ? -17.286 -14.388 -0.266 1.00 34.78 189 GLU A C 1
ATOM 1364 O O . GLU A 1 189 ? -17.467 -13.320 0.320 1.00 34.78 189 GLU A O 1
ATOM 1369 N N . LEU A 1 190 ? -16.449 -14.499 -1.294 1.00 39.25 190 LEU A N 1
ATOM 1370 C CA . LEU A 1 190 ? -16.073 -13.369 -2.121 1.00 39.25 190 LEU A CA 1
ATOM 1371 C C . LEU A 1 190 ? -17.358 -12.874 -2.782 1.00 39.25 190 LEU A C 1
ATOM 1373 O O . LEU A 1 190 ? -17.882 -13.530 -3.680 1.00 39.25 190 LEU A O 1
ATOM 1377 N N . LEU A 1 191 ? -17.876 -11.740 -2.309 1.00 37.34 191 LEU A N 1
ATOM 1378 C CA . LEU A 1 191 ? -19.010 -11.080 -2.941 1.00 37.34 191 LEU A CA 1
ATOM 1379 C C . LEU A 1 191 ? -18.6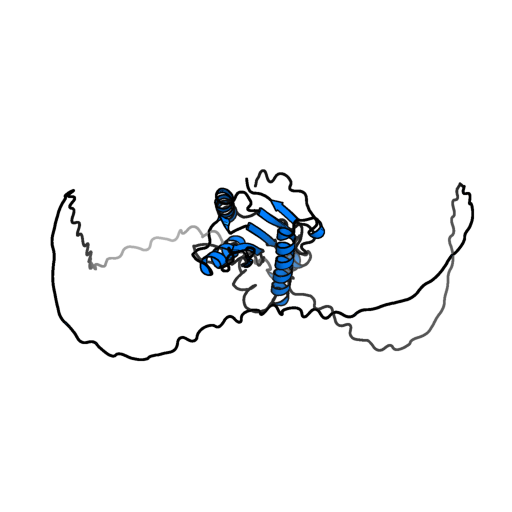62 -10.825 -4.417 1.00 37.34 191 LEU A C 1
ATOM 1381 O O . LEU A 1 191 ? -17.675 -10.132 -4.694 1.00 37.34 191 LEU A O 1
ATOM 1385 N N . PRO A 1 192 ? -19.434 -11.366 -5.374 1.00 31.11 192 PRO A N 1
ATOM 1386 C CA . PRO A 1 192 ? -19.248 -11.033 -6.771 1.00 31.11 192 PRO A CA 1
ATOM 1387 C C . PRO A 1 192 ? -19.534 -9.542 -6.942 1.00 31.11 192 PRO A C 1
ATOM 1389 O O . PRO A 1 192 ? -20.573 -9.036 -6.516 1.00 31.11 192 PRO A O 1
ATOM 1392 N N . VAL A 1 193 ? -18.601 -8.829 -7.570 1.00 36.94 193 VAL A N 1
ATOM 1393 C CA . VAL A 1 193 ? -18.822 -7.460 -8.038 1.00 36.94 193 VAL A CA 1
ATOM 1394 C C . VAL A 1 193 ? -19.916 -7.524 -9.105 1.00 36.94 193 VAL A C 1
ATOM 1396 O O . VAL A 1 193 ? -19.648 -7.759 -10.281 1.00 36.94 193 VAL A O 1
ATOM 1399 N N . GLN A 1 194 ? -21.173 -7.365 -8.687 1.00 29.20 194 GLN A N 1
ATOM 1400 C CA . GLN A 1 194 ? -22.288 -7.139 -9.595 1.00 29.20 194 GLN A CA 1
ATOM 1401 C C . GLN A 1 194 ? -22.156 -5.725 -10.158 1.00 29.20 194 GLN A C 1
ATOM 1403 O O . GLN A 1 194 ? -22.572 -4.739 -9.549 1.00 29.20 194 GLN A O 1
ATOM 1408 N N . ILE A 1 195 ? -21.570 -5.632 -11.348 1.00 36.78 195 ILE A N 1
ATOM 1409 C CA . ILE A 1 195 ? -21.742 -4.472 -12.216 1.00 36.78 195 ILE A CA 1
ATOM 1410 C C . ILE A 1 195 ? -23.220 -4.474 -12.614 1.00 36.78 195 ILE A C 1
ATOM 1412 O O . ILE A 1 195 ? -23.646 -5.319 -13.399 1.00 36.78 195 ILE A O 1
ATOM 1416 N N . ARG A 1 196 ? -24.021 -3.579 -12.022 1.00 34.41 196 ARG A N 1
ATOM 1417 C CA . ARG A 1 196 ? -25.415 -3.375 -12.436 1.00 34.41 196 ARG A CA 1
ATOM 1418 C C . ARG A 1 196 ? -25.432 -2.958 -13.913 1.00 34.41 196 ARG A C 1
ATOM 1420 O O . ARG A 1 196 ? -24.826 -1.930 -14.227 1.00 34.41 196 ARG A O 1
ATOM 1427 N N . PRO A 1 197 ? -26.117 -3.696 -14.803 1.00 32.50 197 PRO A N 1
ATOM 1428 C CA . PRO A 1 197 ? -26.449 -3.186 -16.122 1.00 32.50 197 PRO A CA 1
ATOM 1429 C C . PRO A 1 197 ? -27.316 -1.937 -15.955 1.00 32.50 197 PRO A C 1
ATOM 1431 O O . PRO A 1 197 ? -28.214 -1.895 -15.111 1.00 32.50 197 PRO A O 1
ATOM 1434 N N . LEU A 1 198 ? -26.999 -0.902 -16.726 1.00 37.16 198 LEU A N 1
ATOM 1435 C CA . LEU A 1 198 ? -27.812 0.298 -16.838 1.00 37.16 198 LEU A CA 1
ATOM 1436 C C . LEU A 1 198 ? -29.089 -0.100 -17.596 1.00 37.16 198 LEU A C 1
ATOM 1438 O O . LEU A 1 198 ? -29.085 -0.141 -18.821 1.00 37.16 198 LEU A O 1
ATOM 1442 N N . GLU A 1 199 ? -30.138 -0.481 -16.870 1.00 41.41 199 GLU A N 1
ATOM 1443 C CA . GLU A 1 199 ? -31.445 -0.773 -17.463 1.00 41.41 199 GLU A CA 1
ATOM 1444 C C . GLU A 1 199 ? -32.027 0.510 -18.071 1.00 41.41 199 GLU A C 1
ATOM 1446 O O . GLU A 1 199 ? -32.167 1.549 -17.416 1.00 41.41 199 GLU A O 1
ATOM 1451 N N . GLU A 1 200 ? -32.317 0.411 -19.362 1.00 43.31 200 GLU A N 1
ATOM 1452 C CA . GLU A 1 200 ? -32.948 1.414 -20.199 1.00 43.31 200 GLU A CA 1
ATOM 1453 C C . GLU A 1 200 ? -34.436 1.575 -19.841 1.00 43.31 200 GLU A C 1
ATOM 1455 O O . GLU A 1 200 ? -35.189 0.612 -19.765 1.00 43.31 200 GLU A O 1
ATOM 1460 N N . GLY A 1 201 ? -34.866 2.831 -19.693 1.00 43.12 201 GLY A N 1
ATOM 1461 C CA . GLY A 1 201 ? -36.140 3.328 -20.224 1.00 43.12 201 GLY A CA 1
ATOM 1462 C C . GLY A 1 201 ? -37.460 2.727 -19.720 1.00 43.12 201 GLY A C 1
ATOM 1463 O O . GLY A 1 201 ? -38.040 1.861 -20.361 1.00 43.12 201 GLY A O 1
ATOM 1464 N N . SER A 1 202 ? -38.049 3.343 -18.691 1.00 36.16 202 SER A N 1
ATOM 1465 C CA . SER A 1 202 ? -39.505 3.384 -18.443 1.00 36.16 202 SER A CA 1
ATOM 1466 C C . SER A 1 202 ? -39.777 4.377 -17.305 1.00 36.16 202 SER A C 1
ATOM 1468 O O . SER A 1 202 ? -39.013 4.422 -16.350 1.00 36.16 202 SER A O 1
ATOM 1470 N N . SER A 1 203 ? -40.795 5.230 -17.264 1.00 36.22 203 SER A N 1
ATOM 1471 C CA . SER A 1 203 ? -41.770 5.726 -18.229 1.00 36.22 203 SER A CA 1
ATOM 1472 C C . SER A 1 203 ? -42.276 7.045 -17.638 1.00 36.22 203 SER A C 1
ATOM 1474 O O . SER A 1 203 ? -42.432 7.165 -16.421 1.00 36.22 203 SER A O 1
ATOM 1476 N N . VAL A 1 204 ? -42.535 8.025 -18.492 1.00 45.41 204 VAL A N 1
ATOM 1477 C CA . VAL A 1 204 ? -43.224 9.271 -18.151 1.00 45.41 204 VAL A CA 1
ATOM 1478 C C . VAL A 1 204 ? -44.658 8.953 -17.731 1.00 45.41 204 VAL A C 1
ATOM 1480 O O . VAL A 1 204 ? -45.369 8.340 -18.519 1.00 45.41 204 VAL A O 1
ATOM 1483 N N . GLN A 1 205 ? -45.111 9.435 -16.570 1.00 37.62 205 GLN A N 1
ATOM 1484 C CA . GLN A 1 205 ? -46.501 9.868 -16.410 1.00 37.62 205 GLN A CA 1
ATOM 1485 C C . GLN A 1 205 ? -46.691 10.819 -15.221 1.00 37.62 205 GLN A C 1
ATOM 1487 O O . GLN A 1 205 ? -45.998 10.777 -14.210 1.00 37.62 205 GLN A O 1
ATOM 1492 N N . SER A 1 206 ? -47.598 11.750 -15.466 1.00 39.84 206 SER A N 1
ATOM 1493 C CA . SER A 1 206 ? -47.761 13.090 -14.916 1.00 39.84 206 SER A CA 1
ATOM 1494 C C . SER A 1 206 ? -48.747 13.181 -13.742 1.00 39.84 206 SER A C 1
ATOM 1496 O O . SER A 1 206 ? -49.584 12.305 -13.551 1.00 39.84 206 SER A O 1
ATOM 1498 N N . SER A 1 207 ? -48.643 14.292 -12.999 1.00 43.59 207 SER A N 1
ATOM 1499 C CA . SER A 1 207 ? -49.561 14.804 -11.957 1.00 43.59 207 SER A CA 1
ATOM 1500 C C . SER A 1 207 ? -51.026 14.961 -12.418 1.00 43.59 207 SER A C 1
ATOM 1502 O O . SER A 1 207 ? -51.274 14.895 -13.626 1.00 43.59 207 SER A O 1
ATOM 1504 N N 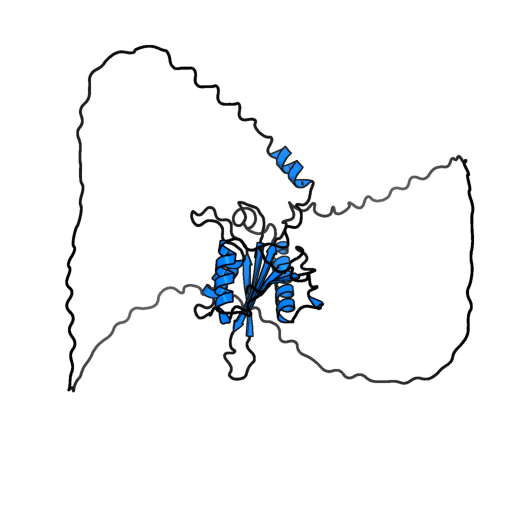. PRO A 1 208 ? -51.995 15.176 -11.493 1.00 57.69 208 PRO A N 1
ATOM 1505 C CA . PRO A 1 208 ? -52.404 16.534 -11.022 1.00 57.69 208 PRO A CA 1
ATOM 1506 C C . PRO A 1 208 ? -52.604 16.648 -9.477 1.00 57.69 208 PRO A C 1
ATOM 1508 O O . PRO A 1 208 ? -52.751 15.629 -8.812 1.00 57.69 208 PRO A O 1
ATOM 1511 N N . GLU A 1 209 ? -52.347 17.803 -8.826 1.00 41.72 209 GLU A N 1
ATOM 1512 C CA . GLU A 1 209 ? -53.295 18.877 -8.370 1.00 41.72 209 GLU A CA 1
ATOM 1513 C C . GLU A 1 209 ? -54.435 18.408 -7.420 1.00 41.72 209 GLU A C 1
ATOM 1515 O O . GLU A 1 209 ? -55.059 17.396 -7.693 1.00 41.72 209 GLU A O 1
ATOM 1520 N N . ALA A 1 210 ? -54.855 19.070 -6.323 1.00 40.62 210 ALA A N 1
ATOM 1521 C CA . ALA A 1 210 ? -54.512 20.337 -5.657 1.00 40.62 210 ALA A CA 1
ATOM 1522 C C . ALA A 1 210 ? -55.304 20.498 -4.310 1.00 40.62 210 ALA A C 1
ATOM 1524 O O . ALA A 1 210 ? -56.175 19.686 -4.009 1.00 40.62 210 ALA A O 1
ATOM 1525 N N . VAL A 1 211 ? -55.071 21.640 -3.620 1.00 36.91 211 VAL A N 1
ATOM 1526 C CA . VAL A 1 211 ? -55.922 22.391 -2.634 1.00 36.91 211 VAL A CA 1
ATOM 1527 C C . VAL A 1 211 ? -56.096 21.773 -1.217 1.00 36.91 211 VAL A C 1
ATOM 1529 O O . VAL A 1 211 ? -56.257 20.573 -1.099 1.00 36.91 211 VAL A O 1
ATOM 1532 N N . ALA A 1 212 ? -56.120 22.446 -0.050 1.00 37.78 212 ALA A N 1
ATOM 1533 C CA . ALA A 1 212 ? -56.167 23.842 0.427 1.00 37.78 212 ALA A CA 1
ATOM 1534 C C . ALA A 1 212 ? -55.793 23.819 1.949 1.00 37.78 212 ALA A C 1
ATOM 1536 O O . ALA A 1 212 ? -56.192 22.891 2.635 1.00 37.78 212 ALA A O 1
ATOM 1537 N N . SER A 1 213 ? -54.974 24.722 2.512 1.00 38.78 213 SER A N 1
ATOM 1538 C CA . SER A 1 213 ? -55.348 26.001 3.172 1.00 38.78 213 SER A CA 1
ATOM 1539 C C . SER A 1 213 ? -55.173 26.039 4.708 1.00 38.78 213 SER A C 1
ATOM 1541 O O . SER A 1 213 ? -55.835 25.285 5.406 1.00 38.78 213 SER A O 1
ATOM 1543 N N . ARG A 1 214 ? -54.417 27.070 5.152 1.00 41.41 214 ARG A N 1
ATOM 1544 C CA . ARG A 1 214 ? -54.615 27.942 6.347 1.00 41.41 214 ARG A CA 1
ATOM 1545 C C . ARG A 1 214 ? -54.300 27.322 7.732 1.00 41.41 214 ARG A C 1
ATOM 1547 O O . ARG A 1 214 ? -54.637 26.181 7.975 1.00 41.41 214 ARG A O 1
ATOM 1554 N N . ASP A 1 215 ? -53.585 27.948 8.676 1.00 37.69 215 ASP A N 1
ATOM 1555 C CA . ASP A 1 215 ? -53.447 29.364 9.056 1.00 37.69 215 ASP A CA 1
ATOM 1556 C C . ASP A 1 215 ? -52.096 29.679 9.759 1.00 37.69 215 ASP A C 1
ATOM 1558 O O . ASP A 1 215 ? -51.487 28.829 10.406 1.00 37.69 215 ASP A O 1
ATOM 1562 N N . ALA A 1 216 ? -51.660 30.939 9.633 1.00 36.06 216 ALA A N 1
ATOM 1563 C CA . ALA A 1 216 ? -50.636 31.640 10.436 1.00 36.06 216 ALA A CA 1
ATOM 1564 C C . ALA A 1 216 ? -51.331 32.399 11.611 1.00 36.06 216 ALA A C 1
ATOM 1566 O O . ALA A 1 216 ? -52.535 32.195 11.763 1.00 36.06 216 ALA A O 1
ATOM 1567 N N . PRO A 1 217 ? -50.728 33.348 12.384 1.00 59.12 217 PRO A N 1
ATOM 1568 C CA . PRO A 1 217 ? -49.336 33.841 12.509 1.00 59.12 217 PRO A CA 1
ATOM 1569 C C . PRO A 1 217 ? -48.837 33.923 13.989 1.00 59.12 217 PRO A C 1
ATOM 1571 O O . PRO A 1 217 ? -49.589 33.656 14.917 1.00 59.12 217 PRO A O 1
ATOM 1574 N N . ALA A 1 218 ? -47.554 34.166 14.302 1.00 36.12 218 ALA A N 1
ATOM 1575 C CA . ALA A 1 218 ? -46.882 35.459 14.609 1.00 36.12 218 ALA A CA 1
ATOM 1576 C C . ALA A 1 218 ? -45.774 35.124 15.665 1.00 36.12 218 ALA A C 1
ATOM 1578 O O . ALA A 1 218 ? -45.960 34.166 16.403 1.00 36.12 218 ALA A O 1
ATOM 1579 N N . ALA A 1 219 ? -44.613 35.763 15.866 1.00 37.62 219 ALA A N 1
ATOM 1580 C CA . ALA A 1 219 ? -44.038 37.049 15.482 1.00 37.62 219 ALA A CA 1
ATOM 1581 C C . ALA A 1 219 ? -42.494 37.047 15.696 1.00 37.62 219 ALA A C 1
ATOM 1583 O O . ALA A 1 219 ? -42.007 36.324 16.559 1.00 37.62 219 ALA A O 1
ATOM 1584 N N . SER A 1 220 ? -41.802 37.965 14.988 1.00 40.06 220 SER A N 1
ATOM 1585 C CA . SER A 1 220 ? -40.579 38.743 15.350 1.00 40.06 220 SER A CA 1
ATOM 1586 C C . SER A 1 220 ? -39.273 38.002 15.731 1.00 40.06 220 SER A C 1
ATOM 1588 O O . SER A 1 220 ? -39.303 37.037 16.469 1.00 40.06 220 SER A O 1
ATOM 1590 N N . SER A 1 221 ? -38.057 38.400 15.333 1.00 42.97 221 SER A N 1
ATOM 1591 C CA . SER A 1 221 ? -37.514 39.748 15.103 1.00 42.97 221 SER A CA 1
ATOM 1592 C C . SER A 1 221 ? -36.183 39.723 14.314 1.00 42.97 221 SER A C 1
ATOM 1594 O O . SER A 1 221 ? -35.304 38.918 14.602 1.00 42.97 221 SER A O 1
ATOM 1596 N N . SER A 1 222 ? -36.054 40.657 13.364 1.00 48.19 222 SER A N 1
ATOM 1597 C CA . SER A 1 222 ? -34.861 41.431 12.945 1.00 48.19 222 SER A CA 1
ATOM 1598 C C . SER A 1 222 ? -33.433 40.880 13.147 1.00 48.19 222 SER A C 1
ATOM 1600 O O . SER A 1 222 ? -32.947 40.816 14.272 1.00 48.19 222 SER A O 1
ATOM 1602 N N . ASN A 1 223 ? -32.663 40.795 12.053 1.00 44.88 223 ASN A N 1
ATOM 1603 C CA . ASN A 1 223 ? -31.567 41.756 11.856 1.00 44.88 223 ASN A CA 1
ATOM 1604 C C . ASN A 1 223 ? -31.101 41.849 10.394 1.00 44.88 223 ASN A C 1
ATOM 1606 O O . ASN A 1 223 ? -30.889 40.852 9.710 1.00 44.88 223 ASN A O 1
ATOM 1610 N N . ALA A 1 224 ? -30.961 43.089 9.934 1.00 43.12 224 ALA A N 1
ATOM 1611 C CA . ALA A 1 224 ? -30.468 43.476 8.622 1.00 43.12 224 ALA A CA 1
ATOM 1612 C C . ALA A 1 224 ? -28.934 43.458 8.587 1.00 43.12 224 ALA A C 1
ATOM 1614 O O . ALA A 1 224 ? -28.323 43.834 9.579 1.00 43.12 224 ALA A O 1
ATOM 1615 N N . HIS A 1 225 ? -28.327 43.144 7.437 1.00 47.75 225 HIS A N 1
ATOM 1616 C CA . HIS A 1 225 ? -27.126 43.832 6.946 1.00 47.75 225 HIS A CA 1
ATOM 1617 C C . HIS A 1 225 ? -27.048 43.746 5.415 1.00 47.75 225 HIS A C 1
ATOM 1619 O O . HIS A 1 225 ? -27.086 42.684 4.800 1.00 47.75 225 HIS A O 1
ATOM 1625 N N . SER A 1 226 ? -26.998 44.930 4.819 1.00 47.00 226 SER A N 1
ATOM 1626 C CA . SER A 1 226 ? -26.909 45.254 3.401 1.00 47.00 226 SER A CA 1
ATOM 1627 C C . SER A 1 226 ? -25.496 45.075 2.841 1.00 47.00 226 SER A C 1
ATOM 1629 O O . SER A 1 226 ? -24.530 45.441 3.504 1.00 47.00 226 SER A O 1
ATOM 1631 N N . GLY A 1 227 ? -25.375 44.666 1.574 1.00 39.78 227 GLY A N 1
ATOM 1632 C CA . GLY A 1 227 ? -24.098 44.707 0.852 1.00 39.78 227 GLY A CA 1
ATOM 1633 C C . GLY A 1 227 ? -24.213 44.360 -0.633 1.00 39.78 227 GLY A C 1
ATOM 1634 O O . GLY A 1 227 ? -23.951 43.237 -1.040 1.00 39.78 227 GLY A O 1
ATOM 1635 N N . ARG A 1 228 ? -24.616 45.343 -1.445 1.00 45.69 228 ARG A N 1
ATOM 1636 C CA . ARG A 1 228 ? -24.605 45.336 -2.920 1.00 45.69 228 ARG A CA 1
ATOM 1637 C C . ARG A 1 228 ? -23.188 45.128 -3.483 1.00 45.69 228 ARG A C 1
ATOM 1639 O O . ARG A 1 228 ? -22.270 45.804 -3.038 1.00 45.69 228 ARG A O 1
ATOM 1646 N N . SER A 1 229 ? -23.051 44.405 -4.597 1.00 48.50 229 SER A N 1
ATOM 1647 C CA . SER A 1 229 ? -22.441 44.970 -5.819 1.00 48.50 229 SER A CA 1
ATOM 1648 C C . SER A 1 229 ? -22.646 44.076 -7.050 1.00 48.50 229 SER A C 1
ATOM 1650 O O . SER A 1 229 ? -22.334 42.891 -7.074 1.00 48.50 229 SER A O 1
ATOM 1652 N N . ASN A 1 230 ? -23.207 44.702 -8.086 1.00 47.81 230 ASN A N 1
ATOM 1653 C CA . ASN A 1 230 ? -23.305 44.223 -9.460 1.00 47.81 230 ASN A CA 1
ATOM 1654 C C . ASN A 1 230 ? -21.959 44.410 -10.173 1.00 47.81 230 ASN A C 1
ATOM 1656 O O . ASN A 1 230 ? -21.359 45.477 -10.064 1.00 47.81 230 ASN A O 1
ATOM 1660 N N . GLY A 1 231 ? -21.557 43.443 -11.001 1.00 41.94 231 GLY A N 1
ATOM 1661 C CA . GLY A 1 231 ? -20.342 43.537 -11.815 1.00 41.94 231 GLY A CA 1
ATOM 1662 C C . GLY A 1 231 ? -20.414 42.744 -13.118 1.00 41.94 231 GLY A C 1
ATOM 1663 O O . GLY A 1 231 ? -19.661 41.800 -13.317 1.00 41.94 231 GLY A O 1
ATOM 1664 N N . ARG A 1 232 ? -21.314 43.138 -14.029 1.00 50.09 232 ARG A N 1
ATOM 1665 C CA . ARG A 1 232 ? -21.249 42.781 -15.458 1.00 50.09 232 ARG A CA 1
ATOM 1666 C C . ARG A 1 232 ? -19.978 43.376 -16.075 1.00 50.09 232 ARG A C 1
ATOM 1668 O O . ARG A 1 232 ? -19.808 44.589 -16.000 1.00 50.09 232 ARG A O 1
ATOM 1675 N N . ARG A 1 233 ? -19.188 42.592 -16.815 1.00 50.03 233 ARG A N 1
ATOM 1676 C CA . ARG A 1 233 ? -18.385 43.107 -17.942 1.00 50.03 233 ARG A CA 1
ATOM 1677 C C . AR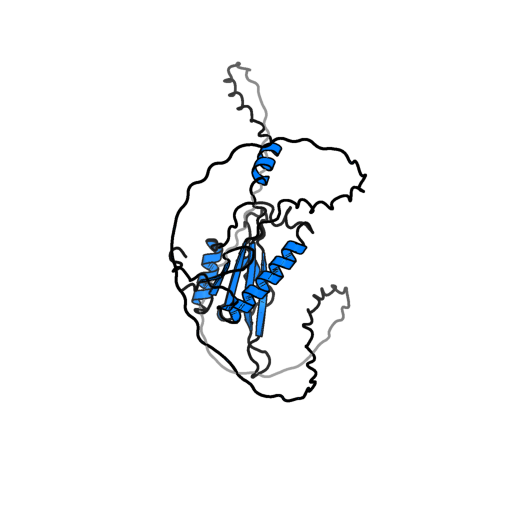G A 1 233 ? -18.093 42.003 -18.955 1.00 50.03 233 ARG A C 1
ATOM 1679 O O . ARG A 1 233 ? -17.309 41.096 -18.711 1.00 50.03 233 ARG A O 1
ATOM 1686 N N . GLY A 1 234 ? -18.764 42.110 -20.100 1.00 48.41 234 GLY A N 1
ATOM 1687 C CA . GLY A 1 234 ? -18.402 41.411 -21.324 1.00 48.41 234 GLY A CA 1
ATOM 1688 C C . GLY A 1 234 ? -17.262 42.132 -22.043 1.00 48.41 234 GLY A C 1
ATOM 1689 O O . GLY A 1 234 ? -17.176 43.358 -22.011 1.00 48.41 234 GLY A O 1
ATOM 1690 N N . GLY A 1 235 ? -16.416 41.359 -22.718 1.00 45.94 235 GLY A N 1
ATOM 1691 C CA . GLY A 1 235 ? -15.374 41.853 -23.612 1.00 45.94 235 GLY A CA 1
ATOM 1692 C C . GLY A 1 235 ? -15.378 41.043 -24.901 1.00 45.94 235 GLY A C 1
ATOM 1693 O O . GLY A 1 235 ? -14.814 39.957 -24.960 1.00 45.94 235 GLY A O 1
ATOM 1694 N N . ARG A 1 236 ? -16.052 41.569 -25.929 1.00 49.53 236 ARG A N 1
ATOM 1695 C CA . ARG A 1 236 ? -15.931 41.131 -27.325 1.00 49.53 236 ARG A CA 1
ATOM 1696 C C . ARG A 1 236 ? -14.740 41.863 -27.946 1.00 49.53 236 ARG A C 1
ATOM 1698 O O . ARG A 1 236 ? -14.738 43.087 -27.954 1.00 49.53 236 ARG A O 1
ATOM 1705 N N . GLY A 1 237 ? -13.788 41.130 -28.517 1.00 53.78 237 GLY A N 1
ATOM 1706 C CA . GLY A 1 237 ? -12.692 41.682 -29.317 1.00 53.78 237 GLY A CA 1
ATOM 1707 C C . GLY A 1 237 ? -12.639 41.027 -30.694 1.00 53.78 237 GLY A C 1
ATOM 1708 O O . GLY A 1 237 ? -12.018 39.986 -30.864 1.00 53.78 237 GLY A O 1
ATOM 1709 N N . ARG A 1 238 ? -13.324 41.633 -31.671 1.00 50.47 238 ARG A N 1
ATOM 1710 C CA . ARG A 1 238 ? -13.185 41.373 -33.114 1.00 50.47 238 ARG A CA 1
ATOM 1711 C C . ARG A 1 238 ? -12.160 42.369 -33.665 1.00 50.47 238 ARG A C 1
ATOM 1713 O O . ARG A 1 238 ? -12.399 43.566 -33.567 1.00 50.47 238 ARG A O 1
ATOM 1720 N N . GLY A 1 239 ? -11.101 41.888 -34.312 1.00 53.56 239 GLY A N 1
ATOM 1721 C CA . GLY A 1 239 ? -10.190 42.703 -35.122 1.00 53.56 239 GLY A CA 1
ATOM 1722 C C . GLY A 1 239 ? -9.904 42.002 -36.448 1.00 53.56 239 GLY A C 1
ATOM 1723 O O . GLY A 1 239 ? -9.311 40.929 -36.464 1.00 53.56 239 GLY A O 1
ATOM 1724 N N . LYS A 1 240 ? -10.395 42.581 -37.548 1.00 52.31 240 LYS A N 1
ATOM 1725 C CA . LYS A 1 240 ? -10.209 42.138 -38.939 1.00 52.31 240 LYS A CA 1
ATOM 1726 C C . LYS A 1 240 ? -9.153 43.017 -39.628 1.00 52.31 240 LYS A C 1
ATOM 1728 O O . LYS A 1 240 ? -9.191 44.224 -39.451 1.00 52.31 240 LYS A O 1
ATOM 1733 N N . ARG A 1 241 ? -8.366 42.370 -40.502 1.00 47.25 241 ARG A N 1
ATOM 1734 C CA . ARG A 1 241 ? -7.741 42.828 -41.769 1.00 47.25 241 ARG A CA 1
ATOM 1735 C C . ARG A 1 241 ? -6.952 44.148 -41.808 1.00 47.25 241 ARG A C 1
ATOM 1737 O O . ARG A 1 241 ? -7.538 45.218 -41.747 1.00 47.25 241 ARG A O 1
ATOM 1744 N N . ALA A 1 242 ? -5.711 44.033 -42.284 1.00 47.53 242 ALA A N 1
ATOM 1745 C CA . ALA A 1 242 ? -5.247 44.819 -43.428 1.00 47.53 242 ALA A CA 1
ATOM 1746 C C . ALA A 1 242 ? -4.268 43.986 -44.280 1.00 47.53 242 ALA A C 1
ATOM 1748 O O . ALA A 1 242 ? -3.266 43.481 -43.785 1.00 47.53 242 ALA A O 1
ATOM 1749 N N . LEU A 1 243 ? -4.637 43.807 -45.550 1.00 56.25 243 LEU A N 1
ATOM 1750 C CA . LEU A 1 243 ? -3.759 43.476 -46.675 1.00 56.25 243 LEU A CA 1
ATOM 1751 C C . LEU A 1 243 ? -2.872 44.691 -46.966 1.00 56.25 243 LEU A C 1
ATOM 1753 O O . LEU A 1 243 ? -3.395 45.796 -46.865 1.00 56.25 243 LEU A O 1
ATOM 1757 N N . LEU A 1 244 ? -1.615 44.480 -47.378 1.00 48.53 244 LEU A N 1
ATOM 1758 C CA . LEU A 1 244 ? -0.882 45.258 -48.396 1.00 48.53 244 LEU A CA 1
ATOM 1759 C C . LEU A 1 244 ? 0.491 44.594 -48.670 1.00 48.53 244 LEU A C 1
ATOM 1761 O O . LEU A 1 244 ? 1.192 44.174 -47.756 1.00 48.53 244 LEU A O 1
ATOM 1765 N N . VAL A 1 245 ? 0.826 44.482 -49.955 1.00 49.94 245 VAL A N 1
ATOM 1766 C CA . VAL A 1 245 ? 2.009 43.895 -50.630 1.00 49.94 245 VAL A CA 1
ATOM 1767 C C . VAL A 1 245 ? 2.347 44.887 -51.772 1.00 49.94 245 VAL A C 1
ATOM 1769 O O . VAL A 1 245 ? 1.385 45.501 -52.242 1.00 49.94 245 VAL A O 1
ATOM 1772 N N . PRO A 1 246 ? 3.553 44.984 -52.387 1.00 69.12 246 PRO A N 1
ATOM 1773 C CA . PRO A 1 246 ? 4.973 44.988 -51.960 1.00 69.12 246 PRO A CA 1
ATOM 1774 C C . PRO A 1 246 ? 5.686 46.305 -52.456 1.00 69.12 246 PRO A C 1
ATOM 1776 O O . PRO A 1 246 ? 4.968 47.231 -52.835 1.00 69.12 246 PRO A O 1
ATOM 1779 N N . PRO A 1 247 ? 7.038 46.472 -52.470 1.00 58.59 247 PRO A N 1
ATOM 1780 C CA . PRO A 1 247 ? 7.879 45.888 -53.533 1.00 58.59 247 PRO A CA 1
ATOM 1781 C C . PRO A 1 247 ? 9.300 45.444 -53.110 1.00 58.59 247 PRO A C 1
ATOM 1783 O O . PRO A 1 247 ? 9.767 45.645 -51.991 1.00 58.59 247 PRO A O 1
ATOM 1786 N N . GLU A 1 248 ? 9.939 44.790 -54.077 1.00 59.97 248 GLU A N 1
ATOM 1787 C CA . GLU A 1 248 ? 11.287 44.226 -54.158 1.00 59.97 248 GLU A CA 1
ATOM 1788 C C . GLU A 1 248 ? 12.415 45.027 -53.491 1.00 59.97 248 GLU A C 1
ATOM 1790 O O . GLU A 1 248 ? 12.515 46.239 -53.663 1.00 59.97 248 GLU A O 1
ATOM 1795 N N . ASN A 1 249 ? 13.366 44.316 -52.867 1.00 49.84 249 ASN A N 1
ATOM 1796 C CA . ASN A 1 249 ? 14.782 44.684 -52.946 1.00 49.84 249 ASN A CA 1
ATOM 1797 C C . ASN A 1 249 ? 15.737 43.533 -52.561 1.00 49.84 249 ASN A C 1
ATOM 1799 O O . ASN A 1 249 ? 15.821 43.115 -51.412 1.00 49.84 249 ASN A O 1
ATOM 1803 N N . LYS A 1 250 ? 16.497 43.109 -53.579 1.00 50.22 250 LYS A N 1
ATOM 1804 C CA . LYS A 1 250 ? 17.925 42.737 -53.586 1.00 50.22 250 LYS A CA 1
ATOM 1805 C C . LYS A 1 250 ? 18.405 41.594 -52.679 1.00 50.22 250 LYS A C 1
ATOM 1807 O O . LYS A 1 250 ? 18.754 41.767 -51.516 1.00 50.22 250 LYS A O 1
ATOM 1812 N N . ASN A 1 251 ? 18.599 40.454 -53.347 1.00 56.12 251 ASN A N 1
ATOM 1813 C CA . ASN A 1 251 ? 19.587 39.422 -53.036 1.00 56.12 251 ASN A CA 1
ATOM 1814 C C . ASN A 1 251 ? 20.946 40.029 -52.645 1.00 56.12 251 ASN A C 1
ATOM 1816 O O . ASN A 1 251 ? 21.657 40.568 -53.493 1.00 56.12 251 ASN A O 1
ATOM 1820 N N . ALA A 1 252 ? 21.330 39.866 -51.380 1.00 55.16 252 ALA A N 1
ATOM 1821 C CA . ALA A 1 252 ? 22.691 40.056 -50.905 1.00 55.16 252 ALA A CA 1
ATOM 1822 C C . ALA A 1 252 ? 23.185 38.742 -50.282 1.00 55.16 252 ALA A C 1
ATOM 1824 O O . ALA A 1 252 ? 22.650 38.281 -49.280 1.00 55.16 252 ALA A O 1
ATOM 1825 N N . ASN A 1 253 ? 24.170 38.144 -50.957 1.00 47.59 253 ASN A N 1
ATOM 1826 C CA . ASN A 1 253 ? 25.265 37.305 -50.457 1.00 47.59 253 ASN A CA 1
ATOM 1827 C C . ASN A 1 253 ? 25.054 36.552 -49.125 1.00 47.59 253 ASN A C 1
ATOM 1829 O O . ASN A 1 253 ? 24.948 37.135 -48.054 1.00 47.59 253 ASN A O 1
ATOM 1833 N N . LEU A 1 254 ? 25.014 35.217 -49.130 1.00 52.47 254 LEU A N 1
ATOM 1834 C CA . LEU A 1 254 ? 26.195 34.339 -49.257 1.00 52.47 254 LEU A CA 1
ATOM 1835 C C . LEU A 1 254 ? 27.294 34.581 -48.204 1.00 52.47 254 LEU A C 1
ATOM 1837 O O . LEU A 1 254 ? 28.461 34.676 -48.549 1.00 52.47 254 LEU A O 1
ATOM 1841 N N . THR A 1 255 ? 26.951 34.582 -46.916 1.00 55.12 255 THR A N 1
ATOM 1842 C CA . THR A 1 255 ? 27.902 34.259 -45.826 1.00 55.12 255 THR A CA 1
ATOM 1843 C C . THR A 1 255 ? 27.144 33.771 -44.587 1.00 55.12 255 THR A C 1
ATOM 1845 O O . THR A 1 255 ? 27.223 34.332 -43.500 1.00 55.12 255 THR A O 1
ATOM 1848 N N . SER A 1 256 ? 26.364 32.694 -44.733 1.00 56.62 256 SER A N 1
ATOM 1849 C CA . SER A 1 256 ? 25.835 31.983 -43.563 1.00 56.62 256 SER A CA 1
ATOM 1850 C C . SER A 1 256 ? 26.972 31.165 -42.932 1.00 56.62 256 SER A C 1
ATOM 1852 O O . SER A 1 256 ? 27.547 30.317 -43.626 1.00 56.62 256 SER A O 1
ATOM 1854 N N . PRO A 1 257 ? 27.321 31.384 -41.649 1.00 62.62 257 PRO A N 1
ATOM 1855 C CA . PRO A 1 257 ? 28.280 30.548 -40.939 1.00 62.62 257 PRO A CA 1
ATOM 1856 C C . PRO A 1 257 ? 27.788 29.107 -41.012 1.00 62.62 257 PRO A C 1
ATOM 1858 O O . PRO A 1 257 ? 26.659 28.813 -40.610 1.00 62.62 257 PRO A O 1
ATOM 1861 N N . ARG A 1 258 ? 28.605 28.215 -41.587 1.00 63.00 258 ARG A N 1
ATOM 1862 C CA . ARG A 1 258 ? 28.279 26.793 -41.726 1.00 63.00 258 ARG A CA 1
ATOM 1863 C C . ARG A 1 258 ? 27.800 26.280 -40.372 1.00 63.00 258 ARG A C 1
ATOM 1865 O O . ARG A 1 258 ? 28.580 26.237 -39.422 1.00 63.00 258 ARG A O 1
ATOM 1872 N N . LYS A 1 259 ? 26.509 25.931 -40.297 1.00 63.00 259 LYS A N 1
ATOM 1873 C CA . LYS A 1 259 ? 25.882 25.355 -39.104 1.00 63.00 259 LYS A CA 1
ATOM 1874 C C . LYS A 1 259 ? 26.810 24.262 -38.561 1.00 63.00 259 LYS A C 1
ATOM 1876 O O . LYS A 1 259 ? 27.209 23.402 -39.355 1.00 63.00 259 LYS A O 1
ATOM 1881 N N . PRO A 1 260 ? 27.170 24.286 -37.265 1.00 71.56 260 PRO A N 1
ATOM 1882 C CA . PRO A 1 260 ? 28.013 23.255 -36.684 1.00 71.56 260 PRO A CA 1
ATOM 1883 C C . PRO A 1 260 ? 27.393 21.897 -37.003 1.00 71.56 260 PRO A C 1
ATOM 1885 O O . PRO A 1 260 ? 26.195 21.677 -36.797 1.00 71.56 260 PRO A O 1
ATOM 1888 N N . LYS A 1 261 ? 28.209 21.037 -37.618 1.00 65.25 261 LYS A N 1
ATOM 1889 C CA . LYS A 1 261 ? 27.852 19.684 -38.042 1.00 65.25 261 LYS A CA 1
ATOM 1890 C C . LYS A 1 261 ? 27.239 19.013 -36.818 1.00 65.25 261 LYS A C 1
ATOM 1892 O O . LYS A 1 261 ? 27.938 18.848 -35.820 1.00 65.25 261 LYS A O 1
ATOM 1897 N N . ARG A 1 262 ? 25.923 18.754 -36.858 1.00 71.69 262 ARG A N 1
ATOM 1898 C CA . ARG A 1 262 ? 25.198 18.182 -35.717 1.00 71.69 262 ARG A CA 1
ATOM 1899 C C . ARG A 1 262 ? 26.012 16.984 -35.226 1.00 71.69 262 ARG A C 1
ATOM 1901 O O . ARG A 1 262 ? 26.363 16.159 -36.077 1.00 71.69 262 ARG A O 1
ATOM 1908 N N . PRO A 1 263 ? 26.382 16.929 -33.933 1.00 70.31 263 PRO A N 1
ATOM 1909 C CA . PRO A 1 263 ? 27.164 15.824 -33.408 1.00 70.31 263 PRO A CA 1
ATOM 1910 C C . PRO A 1 263 ? 26.466 14.543 -33.834 1.00 70.31 263 PRO A C 1
ATOM 1912 O O . PRO A 1 263 ? 25.254 14.403 -33.655 1.00 70.31 263 PRO A O 1
ATOM 1915 N N . ARG A 1 264 ? 27.226 13.687 -34.522 1.00 69.94 264 ARG A N 1
ATOM 1916 C CA . ARG A 1 264 ? 26.774 12.389 -35.010 1.00 69.94 264 ARG A CA 1
ATOM 1917 C C . ARG A 1 264 ? 26.161 11.703 -33.799 1.00 69.94 264 ARG A C 1
ATOM 1919 O O . ARG A 1 264 ? 26.879 11.412 -32.847 1.00 69.94 264 ARG A O 1
ATOM 1926 N N . THR A 1 265 ? 24.839 11.573 -33.782 1.00 68.25 265 THR A N 1
ATOM 1927 C CA . THR A 1 265 ? 24.143 10.860 -32.719 1.00 68.25 265 THR A CA 1
ATOM 1928 C C . THR A 1 265 ? 24.703 9.454 -32.767 1.00 68.25 265 THR A C 1
ATOM 1930 O O . THR A 1 265 ? 24.454 8.731 -33.731 1.00 68.25 265 THR A O 1
ATOM 1933 N N . PHE A 1 266 ? 25.556 9.116 -31.802 1.00 59.97 266 PHE A N 1
ATOM 1934 C CA . PHE A 1 266 ? 25.959 7.743 -31.580 1.00 59.97 266 PHE A CA 1
ATOM 1935 C C . PHE A 1 266 ? 24.652 6.981 -31.390 1.00 59.97 266 PHE A C 1
ATOM 1937 O O . PHE A 1 266 ? 23.932 7.226 -30.423 1.00 59.97 266 PHE A O 1
ATOM 1944 N N . SER A 1 267 ? 24.289 6.155 -32.371 1.00 68.00 267 SER A N 1
ATOM 1945 C CA . SER A 1 267 ? 23.238 5.165 -32.204 1.00 68.00 267 SER A CA 1
ATOM 1946 C C . SER A 1 267 ? 23.773 4.206 -31.156 1.00 68.00 267 SER A C 1
ATOM 1948 O O . SER A 1 267 ? 24.589 3.336 -31.454 1.00 68.00 267 SER A O 1
ATOM 1950 N N . PHE A 1 268 ? 23.430 4.472 -29.904 1.00 62.19 268 PHE A N 1
ATOM 1951 C CA . PHE A 1 268 ? 23.680 3.534 -28.834 1.00 62.19 268 PHE A CA 1
ATOM 1952 C C . PHE A 1 268 ? 22.859 2.296 -29.179 1.00 62.19 268 PHE A C 1
ATOM 1954 O O . PHE A 1 268 ? 21.652 2.409 -29.391 1.00 62.19 268 PHE A O 1
ATOM 1961 N N . ASP A 1 269 ? 23.534 1.163 -29.348 1.00 74.69 269 ASP A N 1
ATOM 1962 C CA . ASP A 1 269 ? 22.889 -0.101 -29.673 1.00 74.69 269 ASP A CA 1
ATOM 1963 C C . ASP A 1 269 ? 22.002 -0.496 -28.484 1.00 74.69 269 ASP A C 1
ATOM 1965 O O . ASP A 1 269 ? 22.481 -0.933 -27.434 1.00 74.69 269 ASP A O 1
ATOM 1969 N N . GLU A 1 270 ? 20.706 -0.216 -28.621 1.00 72.50 270 GLU A N 1
ATOM 1970 C CA . GLU A 1 270 ? 19.683 -0.375 -27.585 1.00 72.50 270 GLU A CA 1
ATOM 1971 C C . GLU A 1 270 ? 19.639 -1.826 -27.079 1.00 72.50 270 GLU A C 1
ATOM 1973 O O . GLU A 1 270 ? 19.440 -2.069 -25.888 1.00 72.50 270 GLU A O 1
ATOM 1978 N N . VAL A 1 271 ? 19.974 -2.778 -27.957 1.00 77.56 271 VAL A N 1
ATOM 1979 C CA . VAL A 1 271 ? 20.034 -4.213 -27.663 1.00 77.56 271 VAL A CA 1
ATOM 1980 C C . VAL A 1 271 ? 21.181 -4.547 -26.706 1.00 77.56 271 VAL A C 1
ATOM 1982 O O . VAL A 1 271 ? 20.995 -5.318 -25.765 1.00 77.56 271 VAL A O 1
ATOM 1985 N N . ALA A 1 272 ? 22.357 -3.937 -26.883 1.00 75.44 272 ALA A N 1
ATOM 1986 C CA . ALA A 1 272 ? 23.519 -4.195 -26.029 1.00 75.44 272 ALA A CA 1
ATOM 1987 C C . ALA A 1 272 ? 23.319 -3.656 -24.600 1.00 75.44 272 ALA A C 1
ATOM 1989 O O . ALA A 1 272 ? 23.716 -4.300 -23.624 1.00 75.44 272 ALA A O 1
ATOM 1990 N N . VAL A 1 273 ? 22.661 -2.498 -24.461 1.00 72.31 273 VAL A N 1
ATOM 1991 C CA . VAL A 1 273 ? 22.310 -1.927 -23.147 1.00 72.31 273 VAL A CA 1
ATOM 1992 C C . VAL A 1 273 ? 21.249 -2.772 -22.454 1.00 72.31 273 VAL A C 1
ATOM 1994 O O . VAL A 1 273 ? 21.374 -3.057 -21.261 1.00 72.31 273 VAL A O 1
ATOM 1997 N N . GLU A 1 274 ? 20.235 -3.221 -23.193 1.00 71.38 274 GLU A N 1
ATOM 1998 C CA . GLU A 1 274 ? 19.209 -4.102 -22.646 1.00 71.38 274 GLU A CA 1
ATOM 1999 C C . GLU A 1 274 ? 19.804 -5.444 -22.189 1.00 71.38 274 GLU A C 1
ATOM 2001 O O . GLU A 1 274 ? 19.450 -5.948 -21.122 1.00 71.38 274 GLU A O 1
ATOM 2006 N N . GLN A 1 275 ? 20.777 -5.986 -22.927 1.00 71.94 275 GLN A N 1
ATOM 2007 C CA . GLN A 1 275 ? 21.454 -7.231 -22.570 1.00 71.94 275 GLN A CA 1
ATOM 2008 C C . GLN A 1 275 ? 22.342 -7.087 -21.325 1.00 71.94 275 GLN A C 1
ATOM 2010 O O . GLN A 1 275 ? 22.269 -7.941 -20.443 1.00 71.94 275 GLN A O 1
ATOM 2015 N N . MET A 1 276 ? 23.105 -5.995 -21.176 1.00 67.50 276 MET A N 1
ATOM 2016 C CA . MET A 1 276 ? 23.863 -5.739 -19.938 1.00 67.50 276 MET A CA 1
ATOM 2017 C C . MET A 1 276 ? 22.954 -5.551 -18.714 1.00 67.50 276 MET A C 1
ATOM 2019 O O . MET A 1 276 ? 23.317 -5.968 -17.616 1.00 67.50 276 MET A O 1
ATOM 2023 N N . MET A 1 277 ? 21.758 -4.978 -18.885 1.00 65.19 277 MET A N 1
ATOM 2024 C CA . MET A 1 277 ? 20.791 -4.822 -17.792 1.00 65.19 277 MET A CA 1
ATOM 2025 C C . MET A 1 277 ? 20.106 -6.132 -17.372 1.00 65.19 277 MET A C 1
ATOM 2027 O O . MET A 1 277 ? 19.565 -6.192 -16.269 1.00 65.19 277 MET A O 1
ATOM 2031 N N . ARG A 1 278 ? 20.135 -7.184 -18.202 1.00 64.25 278 ARG A N 1
ATOM 2032 C CA . ARG A 1 278 ? 19.523 -8.488 -17.886 1.00 64.25 278 ARG A CA 1
ATOM 2033 C C . ARG A 1 278 ? 20.411 -9.412 -17.043 1.00 64.25 278 ARG A C 1
ATOM 2035 O O . ARG A 1 278 ? 19.877 -10.276 -16.358 1.00 64.25 278 ARG A O 1
ATOM 2042 N N . VAL A 1 279 ? 21.737 -9.241 -17.057 1.00 63.09 279 VAL A N 1
ATOM 2043 C CA . VAL A 1 279 ? 22.686 -10.202 -16.442 1.00 63.09 279 VAL A CA 1
ATOM 2044 C C . VAL A 1 279 ? 22.745 -10.110 -14.907 1.00 63.09 279 VAL A C 1
ATOM 2046 O O . VAL A 1 279 ? 23.177 -11.053 -14.250 1.00 63.09 279 VAL A O 1
ATOM 2049 N N . ALA A 1 280 ? 22.246 -9.030 -14.303 1.00 60.84 280 ALA A N 1
ATOM 2050 C CA . ALA A 1 280 ? 22.097 -8.926 -12.854 1.00 60.84 280 ALA A CA 1
ATOM 2051 C C . ALA A 1 280 ? 20.630 -8.667 -12.510 1.00 60.84 280 ALA A C 1
ATOM 2053 O O . ALA A 1 280 ? 20.094 -7.606 -12.832 1.00 60.84 280 ALA A O 1
ATOM 2054 N N . ALA A 1 281 ? 19.984 -9.621 -11.830 1.00 63.88 281 ALA A N 1
ATOM 2055 C CA . ALA A 1 281 ? 18.680 -9.372 -11.232 1.00 63.88 281 ALA A CA 1
ATOM 2056 C C . ALA A 1 281 ? 18.796 -8.106 -10.360 1.00 63.88 281 ALA A C 1
ATOM 2058 O O . ALA A 1 281 ? 19.667 -8.060 -9.483 1.00 63.88 281 ALA A O 1
ATOM 2059 N N . PRO A 1 282 ? 17.996 -7.056 -10.617 1.00 68.38 282 PRO A N 1
ATOM 2060 C CA . PRO A 1 282 ? 18.141 -5.804 -9.900 1.00 68.38 282 PRO A CA 1
ATOM 2061 C C . PRO A 1 282 ? 17.981 -6.057 -8.395 1.00 68.38 282 PRO A C 1
ATOM 2063 O O . PRO A 1 282 ? 17.099 -6.829 -8.000 1.00 68.38 282 PRO A O 1
ATOM 2066 N N . PRO A 1 283 ? 18.824 -5.434 -7.553 1.00 79.31 283 PRO A N 1
ATOM 2067 C CA . PRO A 1 283 ? 18.781 -5.650 -6.114 1.00 79.31 283 PRO A CA 1
ATOM 2068 C C . PRO A 1 283 ? 17.380 -5.353 -5.571 1.00 79.31 283 PRO A C 1
ATOM 2070 O O . PRO A 1 283 ? 16.690 -4.448 -6.057 1.00 79.31 283 PRO A O 1
ATOM 2073 N N . ASP A 1 284 ? 16.951 -6.140 -4.581 1.00 84.19 284 ASP A N 1
ATOM 2074 C CA . ASP A 1 284 ? 15.686 -5.919 -3.883 1.00 84.19 284 ASP A CA 1
ATOM 2075 C C . ASP A 1 284 ? 15.682 -4.495 -3.302 1.00 84.19 284 ASP A C 1
ATOM 2077 O O . ASP A 1 284 ? 16.624 -4.081 -2.630 1.00 84.19 284 ASP A O 1
ATOM 2081 N N . ARG A 1 285 ? 14.653 -3.711 -3.636 1.00 88.00 285 ARG A N 1
ATOM 2082 C CA . ARG A 1 285 ? 14.538 -2.296 -3.239 1.00 88.00 285 ARG A CA 1
ATOM 2083 C C . ARG A 1 285 ? 13.855 -2.111 -1.892 1.00 88.00 285 ARG A C 1
ATOM 2085 O O . ARG A 1 285 ? 13.642 -0.982 -1.464 1.00 88.00 285 ARG A O 1
ATOM 2092 N N . ASN A 1 286 ? 13.443 -3.206 -1.276 1.00 91.75 286 ASN A N 1
ATOM 2093 C CA . ASN A 1 286 ? 12.838 -3.196 0.037 1.00 91.75 286 ASN A CA 1
ATOM 2094 C C . ASN A 1 286 ? 13.925 -3.008 1.120 1.00 91.75 286 ASN A C 1
ATOM 2096 O O . ASN A 1 286 ? 15.026 -3.536 0.96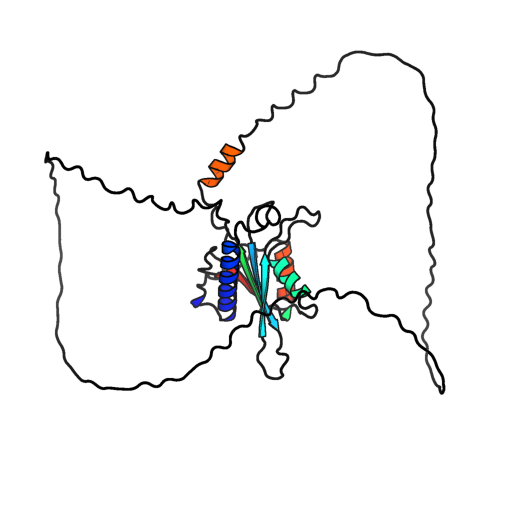8 1.00 91.75 286 ASN A O 1
ATOM 2100 N N . PRO A 1 287 ? 13.644 -2.261 2.205 1.00 93.12 287 PRO A N 1
ATOM 2101 C CA . PRO A 1 287 ? 12.404 -1.533 2.494 1.00 93.12 287 PRO A CA 1
ATOM 2102 C C . PRO A 1 287 ? 12.233 -0.246 1.670 1.00 93.12 287 PRO A C 1
ATOM 2104 O O . PRO A 1 287 ? 13.178 0.506 1.447 1.00 93.12 287 PRO A O 1
ATOM 2107 N N . LEU A 1 288 ? 10.992 0.048 1.265 1.00 92.50 288 LEU A N 1
ATOM 2108 C CA . LEU A 1 288 ? 10.651 1.284 0.554 1.00 92.50 288 LEU A CA 1
ATOM 2109 C C . LEU A 1 288 ? 10.222 2.388 1.524 1.00 92.50 288 LEU A C 1
ATOM 2111 O O . LEU A 1 288 ? 9.241 2.240 2.250 1.00 92.50 288 LEU A O 1
ATOM 2115 N N . ALA A 1 289 ? 10.912 3.526 1.485 1.00 91.50 289 ALA A N 1
ATOM 2116 C CA . ALA A 1 289 ? 10.429 4.741 2.130 1.00 91.50 289 ALA A CA 1
ATOM 2117 C C . ALA A 1 289 ? 9.276 5.359 1.313 1.00 91.50 289 ALA A C 1
ATOM 2119 O O . ALA A 1 289 ? 9.339 5.359 0.077 1.00 91.50 289 ALA A O 1
ATOM 2120 N N . PRO A 1 290 ? 8.242 5.929 1.960 1.00 93.69 290 PRO A N 1
ATOM 2121 C CA . PRO A 1 290 ? 7.210 6.657 1.237 1.00 93.69 290 PRO A CA 1
ATOM 2122 C C . PRO A 1 290 ? 7.814 7.892 0.570 1.00 93.69 290 PRO A C 1
ATOM 2124 O O . PRO A 1 290 ? 8.693 8.561 1.122 1.00 93.69 290 PRO A O 1
ATOM 2127 N N . CYS A 1 291 ? 7.309 8.234 -0.614 1.00 93.94 291 CYS A N 1
ATOM 2128 C CA . CYS A 1 291 ? 7.697 9.477 -1.277 1.00 93.94 291 CYS A CA 1
ATOM 2129 C C . CYS A 1 291 ? 7.218 10.705 -0.478 1.00 93.94 291 CYS A C 1
ATOM 2131 O O . CYS A 1 291 ? 6.368 10.584 0.404 1.00 93.94 291 CYS A O 1
ATOM 2133 N N . GLY A 1 292 ? 7.703 11.906 -0.821 1.00 93.62 292 GLY A N 1
ATOM 2134 C CA . GLY A 1 292 ? 7.331 13.146 -0.119 1.00 93.62 292 GLY A CA 1
ATOM 2135 C C . GLY A 1 292 ? 5.815 13.366 -0.010 1.00 93.62 292 GLY A C 1
ATOM 2136 O O . GLY A 1 292 ? 5.305 13.608 1.079 1.00 93.62 292 GLY A O 1
ATOM 2137 N N . ALA A 1 293 ? 5.074 13.164 -1.104 1.00 94.19 293 ALA A N 1
ATOM 2138 C CA . ALA A 1 293 ? 3.618 13.321 -1.107 1.00 94.19 293 ALA A CA 1
ATOM 2139 C C . ALA A 1 293 ? 2.898 12.256 -0.259 1.00 94.19 293 ALA A C 1
ATOM 2141 O O . ALA A 1 293 ? 1.974 12.581 0.484 1.00 94.19 293 ALA A O 1
ATOM 2142 N N . CYS A 1 294 ? 3.311 10.984 -0.342 1.00 96.62 294 CYS A N 1
ATOM 2143 C CA . CYS A 1 294 ? 2.751 9.928 0.507 1.00 96.62 294 CYS A CA 1
ATOM 2144 C C . CYS A 1 294 ? 3.044 10.208 1.981 1.00 96.62 294 CYS A C 1
ATOM 2146 O O . CYS A 1 294 ? 2.149 10.106 2.811 1.00 96.62 294 CYS A O 1
ATOM 2148 N N . LYS A 1 295 ? 4.270 10.628 2.303 1.00 95.44 295 LYS A N 1
ATOM 2149 C CA . LYS A 1 295 ? 4.678 11.002 3.657 1.00 95.44 295 LYS A CA 1
ATOM 2150 C C . LYS A 1 295 ? 3.764 12.078 4.246 1.00 95.44 295 LYS A C 1
ATOM 2152 O O . LYS A 1 295 ? 3.288 11.893 5.359 1.00 95.44 295 LYS A O 1
ATOM 2157 N N . GLU A 1 296 ? 3.457 13.146 3.509 1.00 95.88 296 GLU A N 1
ATOM 2158 C CA . GLU A 1 296 ? 2.527 14.185 3.981 1.00 95.88 296 GLU A CA 1
ATOM 2159 C C . GLU A 1 296 ? 1.126 13.639 4.290 1.00 95.88 296 GLU A C 1
ATOM 2161 O O . GLU A 1 296 ? 0.520 14.009 5.295 1.00 95.88 296 GLU A O 1
ATOM 2166 N N . TRP A 1 297 ? 0.605 12.742 3.449 1.00 96.75 297 TRP A N 1
ATOM 2167 C CA . TRP A 1 297 ? -0.700 12.116 3.678 1.00 96.75 297 TRP A CA 1
ATOM 2168 C C . TRP A 1 297 ? -0.691 11.232 4.923 1.00 96.75 297 TRP A C 1
ATOM 2170 O O . TRP A 1 297 ? -1.593 11.327 5.754 1.00 96.75 297 TRP A O 1
ATOM 2180 N N . LEU A 1 298 ? 0.334 10.392 5.064 1.00 97.25 298 LEU A N 1
ATOM 2181 C CA . LEU A 1 298 ? 0.465 9.464 6.182 1.00 97.25 298 LEU A CA 1
ATOM 2182 C C . LEU A 1 298 ? 0.658 10.206 7.511 1.00 97.25 298 LEU A C 1
ATOM 2184 O O . LEU A 1 298 ? 0.050 9.815 8.503 1.00 97.25 298 LEU A O 1
ATOM 2188 N N . VAL A 1 299 ? 1.416 11.310 7.524 1.00 96.31 299 VAL A N 1
ATOM 2189 C CA . VAL A 1 299 ? 1.548 12.189 8.700 1.00 96.31 299 VAL A CA 1
ATOM 2190 C C . VAL A 1 299 ? 0.199 12.808 9.066 1.00 96.31 299 VAL A C 1
ATOM 2192 O O . VAL A 1 299 ? -0.225 12.686 10.208 1.00 96.31 299 VAL A O 1
ATOM 2195 N N . LYS A 1 300 ? -0.552 13.362 8.103 1.00 97.25 300 LYS A N 1
ATOM 2196 C CA . LYS A 1 300 ? -1.902 13.898 8.368 1.00 97.25 300 LYS A CA 1
ATOM 2197 C C . LYS A 1 300 ? -2.872 12.837 8.884 1.00 97.25 300 LYS A C 1
ATOM 2199 O O . LYS A 1 300 ? -3.786 13.149 9.645 1.00 97.25 300 LYS A O 1
ATOM 2204 N N . ILE A 1 301 ? -2.739 11.585 8.452 1.00 97.56 301 ILE A N 1
ATOM 2205 C CA . ILE A 1 301 ? -3.528 10.479 9.009 1.00 97.56 301 ILE A CA 1
ATOM 2206 C C . ILE A 1 301 ? -3.106 10.222 10.457 1.00 97.56 301 ILE A C 1
ATOM 2208 O O . ILE A 1 301 ? -3.976 10.180 11.325 1.00 97.56 301 ILE A O 1
ATOM 2212 N N . ALA A 1 302 ? -1.801 10.127 10.720 1.00 96.88 302 ALA A N 1
ATOM 2213 C CA . ALA A 1 302 ? -1.246 9.892 12.050 1.00 96.88 302 ALA A CA 1
ATOM 2214 C C . ALA A 1 302 ? -1.593 11.004 13.059 1.00 96.88 302 ALA A C 1
ATOM 2216 O O . ALA A 1 302 ? -1.930 10.701 14.197 1.00 96.88 302 ALA A O 1
ATOM 2217 N N . GLU A 1 303 ? -1.642 12.271 12.637 1.00 96.94 303 GLU A N 1
ATOM 2218 C CA . GLU A 1 303 ? -2.101 13.395 13.473 1.00 96.94 303 GLU A CA 1
ATOM 2219 C C . GLU A 1 303 ? -3.514 13.167 14.038 1.00 96.94 303 GLU A C 1
ATOM 2221 O O . GLU A 1 303 ? -3.807 13.493 15.187 1.00 96.94 303 GLU A O 1
ATOM 2226 N N . ALA A 1 304 ? -4.417 12.597 13.232 1.00 97.62 304 ALA A N 1
ATOM 2227 C CA . ALA A 1 304 ? -5.772 12.263 13.670 1.00 97.62 304 ALA A CA 1
ATOM 2228 C C . ALA A 1 304 ? -5.861 10.876 14.325 1.00 97.62 304 ALA A C 1
ATOM 2230 O O . ALA A 1 304 ? -6.787 10.623 15.101 1.00 97.62 304 ALA A O 1
ATOM 2231 N N . ASN A 1 305 ? -4.925 9.982 14.004 1.00 97.50 305 ASN A N 1
ATOM 2232 C CA . ASN A 1 305 ? -4.816 8.642 14.553 1.00 97.50 305 ASN A CA 1
ATOM 2233 C C . ASN A 1 305 ? -3.378 8.319 15.001 1.00 97.50 305 ASN A C 1
ATOM 2235 O O . ASN A 1 305 ? -2.638 7.678 14.252 1.00 97.50 305 ASN A O 1
ATOM 2239 N N . PRO A 1 306 ? -3.014 8.655 16.250 1.00 96.44 306 PRO A N 1
ATOM 2240 C CA . PRO A 1 306 ? -1.715 8.332 16.842 1.00 96.44 306 PRO A CA 1
ATOM 2241 C C . PRO A 1 306 ? -1.293 6.865 16.730 1.00 96.44 306 PRO A C 1
ATOM 2243 O O . PRO A 1 306 ? -0.105 6.565 16.704 1.00 96.44 306 PRO A O 1
ATOM 2246 N N . SER A 1 307 ? -2.261 5.943 16.673 1.00 96.00 307 SER A N 1
ATOM 2247 C CA . SER A 1 307 ? -2.021 4.497 16.579 1.00 96.00 307 SER A CA 1
ATOM 2248 C C . SER A 1 307 ? -1.773 3.994 15.152 1.00 96.00 307 SER A C 1
ATOM 2250 O O . SER A 1 307 ? -1.567 2.796 14.954 1.00 96.00 307 SER A O 1
ATOM 2252 N N . PHE A 1 308 ? -1.820 4.880 14.152 1.00 97.38 308 PHE A N 1
ATOM 2253 C CA . PHE A 1 308 ? -1.592 4.524 12.759 1.00 97.38 308 PHE A CA 1
ATOM 2254 C C . PHE A 1 308 ? -0.138 4.099 12.526 1.00 97.38 308 PHE A C 1
ATOM 2256 O O . PHE A 1 308 ? 0.803 4.803 12.899 1.00 97.38 308 PHE A O 1
ATOM 2263 N N . ARG A 1 309 ? 0.041 2.941 11.883 1.00 96.81 309 ARG A N 1
ATOM 2264 C CA . ARG A 1 309 ? 1.356 2.329 11.642 1.00 96.81 309 ARG A CA 1
ATOM 2265 C C . ARG A 1 309 ? 1.639 2.155 10.152 1.00 96.81 309 ARG A C 1
ATOM 2267 O O . ARG A 1 309 ? 0.760 1.773 9.380 1.00 96.81 309 ARG A O 1
ATOM 2274 N N . VAL A 1 310 ? 2.888 2.380 9.758 1.00 97.00 310 VAL A N 1
ATOM 2275 C CA . VAL A 1 310 ? 3.404 2.126 8.408 1.00 97.00 310 VAL A CA 1
ATOM 2276 C C . VAL A 1 310 ? 4.351 0.936 8.456 1.00 97.00 310 VAL A C 1
ATOM 2278 O O . VAL A 1 310 ? 5.396 0.982 9.104 1.00 97.00 310 VAL A O 1
ATOM 2281 N N . VAL A 1 311 ? 3.989 -0.129 7.751 1.00 97.38 311 VAL A N 1
ATOM 2282 C CA . VAL A 1 311 ? 4.765 -1.361 7.652 1.00 97.38 311 VAL A CA 1
ATOM 2283 C C . VAL A 1 311 ? 5.509 -1.394 6.324 1.00 97.38 311 VAL A C 1
ATOM 2285 O O . VAL A 1 311 ? 4.917 -1.260 5.253 1.00 97.38 311 VAL A O 1
ATOM 2288 N N . THR A 1 312 ? 6.815 -1.608 6.383 1.00 97.06 312 THR A N 1
ATOM 2289 C CA . THR A 1 312 ? 7.643 -1.896 5.208 1.00 97.06 312 THR A CA 1
ATOM 2290 C C . THR A 1 312 ? 8.268 -3.274 5.366 1.00 97.06 312 THR A C 1
ATOM 2292 O O . THR A 1 312 ? 8.321 -3.834 6.462 1.00 97.06 312 THR A O 1
ATOM 2295 N N . PHE A 1 313 ? 8.695 -3.866 4.260 1.00 96.69 313 PHE A N 1
ATOM 2296 C CA . PHE A 1 313 ? 9.223 -5.227 4.249 1.00 96.69 313 PHE A CA 1
ATOM 2297 C C . PHE A 1 313 ? 10.727 -5.192 4.028 1.00 96.69 313 PHE A C 1
ATOM 2299 O O . PHE A 1 313 ? 11.234 -4.278 3.396 1.00 96.69 313 PHE A O 1
ATOM 2306 N N . GLU A 1 314 ? 11.442 -6.189 4.536 1.00 95.12 314 GLU A N 1
ATOM 2307 C CA . GLU A 1 314 ? 12.868 -6.368 4.237 1.00 95.12 314 GLU A CA 1
ATOM 2308 C C . GLU A 1 314 ? 13.091 -6.823 2.789 1.00 95.12 314 GLU A C 1
ATOM 2310 O O . GLU A 1 314 ? 14.072 -6.459 2.157 1.00 95.12 314 GLU A O 1
ATOM 2315 N N . ASN A 1 315 ? 12.177 -7.635 2.255 1.00 94.69 315 ASN A N 1
ATOM 2316 C CA . ASN A 1 315 ? 12.274 -8.201 0.914 1.00 94.69 315 ASN A CA 1
ATOM 2317 C C . ASN A 1 315 ? 10.896 -8.515 0.325 1.00 94.69 315 ASN A C 1
ATOM 2319 O O . ASN A 1 315 ? 9.902 -8.645 1.046 1.00 94.69 315 ASN A O 1
ATOM 2323 N N . SER A 1 316 ? 10.868 -8.747 -0.988 1.00 95.19 316 SER A N 1
ATOM 2324 C CA . SER A 1 316 ? 9.689 -9.191 -1.755 1.00 95.19 316 SER A CA 1
ATOM 2325 C C . SER A 1 316 ? 9.025 -10.466 -1.204 1.00 95.19 316 SER A C 1
ATOM 2327 O O . SER A 1 316 ? 7.835 -10.706 -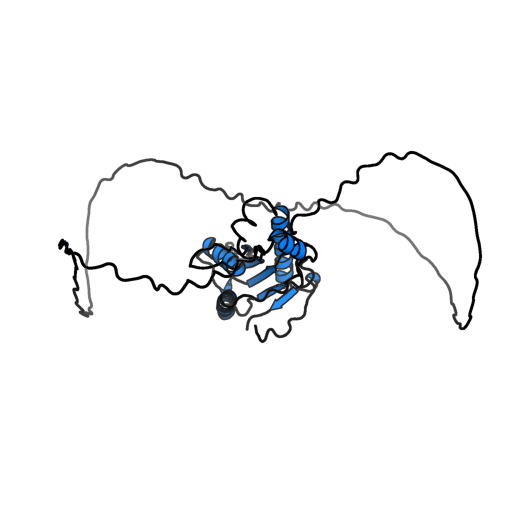1.420 1.00 95.19 316 SER A O 1
ATOM 2329 N N . ARG A 1 317 ? 9.758 -11.288 -0.437 1.00 95.69 317 ARG A N 1
ATOM 2330 C CA . ARG A 1 317 ? 9.235 -12.510 0.202 1.00 95.69 317 ARG A CA 1
ATOM 2331 C C . ARG A 1 317 ? 8.442 -12.235 1.486 1.00 95.69 317 ARG A C 1
ATOM 2333 O O . ARG A 1 317 ? 7.786 -13.151 1.986 1.00 95.69 317 ARG A O 1
ATOM 2340 N N . CYS A 1 318 ? 8.459 -11.005 1.999 1.00 96.62 318 CYS A N 1
ATOM 2341 C CA . CYS A 1 318 ? 7.807 -10.602 3.247 1.00 96.62 318 CYS A CA 1
ATOM 2342 C C . CYS A 1 318 ? 8.263 -11.450 4.450 1.00 96.62 318 CYS A C 1
ATOM 2344 O O . CYS A 1 318 ? 7.430 -11.911 5.240 1.00 96.62 318 CYS A O 1
ATOM 2346 N N . ARG A 1 319 ? 9.569 -11.746 4.544 1.00 95.94 319 ARG A N 1
ATOM 2347 C CA . ARG A 1 319 ? 10.135 -12.566 5.633 1.00 95.94 319 ARG A CA 1
ATOM 2348 C C . ARG A 1 319 ? 10.217 -11.819 6.950 1.00 95.94 319 ARG A C 1
ATOM 2350 O O . ARG A 1 319 ? 9.866 -12.396 7.969 1.00 95.94 319 ARG A O 1
ATOM 2357 N N . ASN A 1 320 ? 10.637 -10.564 6.893 1.00 96.94 320 ASN A N 1
ATOM 2358 C CA . ASN A 1 320 ? 10.710 -9.667 8.030 1.00 96.94 320 ASN A CA 1
ATOM 2359 C C . ASN A 1 320 ? 10.077 -8.323 7.667 1.00 96.94 320 ASN A C 1
ATOM 2361 O O . ASN A 1 320 ? 9.979 -7.966 6.483 1.00 96.94 320 ASN A O 1
ATOM 2365 N N . VAL A 1 321 ? 9.618 -7.610 8.690 1.00 97.19 321 VAL A N 1
ATOM 2366 C CA . VAL A 1 321 ? 8.950 -6.317 8.560 1.00 97.19 321 VAL A CA 1
ATOM 2367 C C . VAL A 1 321 ? 9.551 -5.280 9.495 1.00 97.19 321 VAL A C 1
ATOM 2369 O O . VAL A 1 321 ? 10.001 -5.602 10.593 1.00 97.19 321 VAL A O 1
ATOM 2372 N N . TYR A 1 322 ? 9.489 -4.028 9.060 1.00 95.94 322 TYR A N 1
ATOM 2373 C CA . TYR A 1 322 ? 9.748 -2.852 9.877 1.00 95.94 322 TYR A CA 1
ATOM 2374 C C . TYR A 1 322 ? 8.412 -2.169 10.151 1.00 95.94 322 TYR A C 1
ATOM 2376 O O . TYR A 1 322 ? 7.651 -1.894 9.220 1.00 95.94 322 TYR A O 1
ATOM 2384 N N . ILE A 1 323 ? 8.112 -1.913 11.421 1.00 95.50 323 ILE A N 1
ATOM 2385 C CA . ILE A 1 323 ? 6.850 -1.306 11.853 1.00 95.50 323 ILE A CA 1
ATOM 2386 C C . ILE A 1 323 ? 7.162 0.098 12.351 1.00 95.50 323 ILE A C 1
ATOM 2388 O O . ILE A 1 323 ? 7.766 0.250 13.403 1.00 95.50 323 ILE A O 1
ATOM 2392 N N . ASN A 1 324 ? 6.735 1.110 11.602 1.00 93.62 324 ASN A N 1
ATOM 2393 C CA . ASN A 1 324 ? 7.007 2.508 11.915 1.00 93.62 324 ASN A CA 1
ATOM 2394 C C . ASN A 1 324 ? 5.732 3.186 12.414 1.00 93.62 324 ASN A C 1
ATOM 2396 O O . ASN A 1 324 ? 4.705 3.167 11.731 1.00 93.62 324 ASN A O 1
ATOM 2400 N N . GLN A 1 325 ? 5.808 3.827 13.573 1.00 91.81 325 GLN A N 1
ATOM 2401 C CA . GLN A 1 325 ? 4.783 4.750 14.052 1.00 91.81 325 GLN A CA 1
ATOM 2402 C C . GLN A 1 325 ? 5.229 6.178 13.711 1.00 91.81 325 GLN A C 1
ATOM 2404 O O . GLN A 1 325 ? 6.408 6.498 13.826 1.00 91.81 325 GLN A O 1
ATOM 2409 N N . LEU A 1 326 ? 4.327 7.011 13.183 1.00 87.12 326 LEU A N 1
ATOM 2410 C CA . LEU A 1 326 ? 4.691 8.312 12.594 1.00 87.12 326 LEU A CA 1
ATOM 2411 C C . LEU A 1 326 ? 4.624 9.503 13.560 1.00 87.12 326 LEU A C 1
ATOM 2413 O O . LEU A 1 326 ? 4.551 10.639 13.091 1.00 87.12 326 LEU A O 1
ATOM 2417 N N . MET A 1 327 ? 4.659 9.263 14.870 1.00 73.56 327 MET A N 1
ATOM 2418 C CA . MET A 1 327 ? 4.643 10.317 15.887 1.00 73.56 327 MET A CA 1
ATOM 2419 C C . MET A 1 327 ? 5.758 10.139 16.899 1.00 73.56 327 MET A C 1
ATOM 2421 O O . MET A 1 327 ? 6.003 8.968 17.261 1.00 73.56 327 MET A O 1
#

Radius of gyration: 37.59 Å; chains: 1; bounding box: 109×96×88 Å

Secondary structure (DSSP, 8-state):
-TT------B-GGGS-HHHHHHHHHHHHHHHHHHHTTTSTTIIIIITTTT---EEEEEEEEE--SSTTSPPEEEEEEEE-B----TT-PBPHHHHHHHHHHHH-TT--GGGEEEEEEEE----SS----------------------------------------------------------PPPP----------------------------------------------------------------------------------HHHHHHHHHSSPPPP-PSPPPPHHHHHHHHHHHHH-TT-EEEEESSTT--SEEEEE--